Protein AF-A0A0F8Z908-F1 (afdb_monomer)

Foldseek 3Di:
DDDDDDPPPDPDDPPDPPPVLLVVLLLCVLVVDDLVVSCVVSVHDSVVSVVSCVVCVVSSVVSNVVVVVVVCLVVVVDLVSLLVVLVVQLVVLVVVCVVQDPPDPPCVVSVVSNVVSVVVNVVSDAQPDPDLVDDPPPPDDLVVSLVSQLVSLVVCVVVVNDDPVRSVVSNVVSVVSVVVVVVVVVVVVVVVVVVVVVVD

InterPro domains:
  IPR009057 Homedomain-like superfamily [SSF46689] (12-58)

Secondary structure (DSSP, 8-state):
-----STTS--------HHHHHHHHHHHHHTT--HHHHHHHHT--HHHHHHHHHHTHHHHHHHHHHHHHHHHHHTT-SHHHHHHHHHHHHHHHHHHHHHH-TTSS-HHHHHHHHHHHHHHHHHT--------SS---TTS-HHHHHHHHHHHHHHHHHTTSS-HHHHHHHHHHHHHHHHHHHHHHHHHHHHHHHHHHHT-

Mean predicted aligned error: 15.14 Å

Sequence (200 aa):
KISGSRNQVRRINSKMRPIEDKLKYVQLRAEGKSYRAIAKEIGIHKDTCTRWEAELKEQIAEHKEAKLKELYDSYHMTREARITQLGETVKTIDTAIDTIGLSEANPEKLLDLKLKYSAALKDEYLPVNTAPSAFIATNGDYMQNVLVALNDLLLRVREGEVTTEQATKESAIITNLLKAIEVKDIKHKLETIETALEGR

Solvent-accessible surface area (backbone atoms only — not comparable to full-atom values): 11726 Å² total; per-residue (Å²): 135,88,82,82,91,74,94,80,80,82,86,74,85,77,76,80,50,76,63,66,54,47,55,52,48,36,54,44,47,41,72,66,56,51,60,71,58,47,22,68,72,74,65,50,57,63,68,55,46,58,52,46,52,69,74,42,42,64,60,26,49,51,51,34,50,52,53,50,50,52,51,32,52,76,66,38,67,40,70,68,45,38,47,52,54,33,50,53,50,39,53,51,45,50,54,49,47,70,71,63,36,82,85,48,93,71,42,64,62,55,52,51,50,40,52,52,40,49,49,56,42,56,69,69,63,66,66,78,74,72,65,73,92,61,85,73,57,94,86,51,64,66,69,60,47,50,53,52,54,52,51,51,51,52,49,36,46,74,73,61,58,41,52,75,68,56,48,52,53,51,50,50,52,54,51,52,51,50,55,54,49,53,52,51,54,52,49,54,54,49,55,54,50,50,54,61,58,74,75,108

Organism: NCBI:txid412755

Radius of gyration: 32.08 Å; Cα contacts (8 Å, |Δi|>4): 98; chains: 1; bounding box: 64×99×82 Å

Structure (mmCIF, N/CA/C/O backbone):
data_AF-A0A0F8Z908-F1
#
_entry.id   AF-A0A0F8Z908-F1
#
loop_
_atom_site.group_PDB
_atom_site.id
_atom_site.type_symbol
_atom_site.label_atom_id
_atom_site.label_alt_id
_atom_site.label_comp_id
_atom_site.label_asym_id
_atom_site.label_entity_id
_atom_site.label_seq_id
_atom_site.pdbx_PDB_ins_code
_atom_site.Cartn_x
_atom_site.Cartn_y
_atom_site.Cartn_z
_atom_site.occupancy
_atom_site.B_iso_or_equiv
_atom_site.auth_seq_id
_atom_site.auth_comp_id
_atom_site.auth_asym_id
_atom_site.auth_atom_id
_atom_site.pdbx_PDB_model_num
ATOM 1 N N . LYS A 1 1 ? -3.811 54.879 -54.364 1.00 49.69 1 LYS A N 1
ATOM 2 C CA . LYS A 1 1 ? -4.027 55.139 -52.917 1.00 49.69 1 LYS A CA 1
ATOM 3 C C . LYS A 1 1 ? -4.686 53.904 -52.319 1.00 49.69 1 LYS A C 1
ATOM 5 O O . LYS A 1 1 ? -5.571 53.380 -52.977 1.00 49.69 1 LYS A O 1
ATOM 10 N N . ILE A 1 2 ? -4.284 53.523 -51.096 1.00 44.69 2 ILE A N 1
ATOM 11 C CA . ILE A 1 2 ? -4.697 52.323 -50.332 1.00 44.69 2 ILE A CA 1
ATOM 12 C C . ILE A 1 2 ? -3.955 51.077 -50.866 1.00 44.69 2 ILE A C 1
ATOM 14 O O . ILE A 1 2 ? -4.071 50.768 -52.037 1.00 44.69 2 ILE A O 1
ATOM 18 N N . SER A 1 3 ? -3.078 50.380 -50.143 1.00 37.78 3 SER A N 1
ATOM 19 C CA . SER A 1 3 ? -3.132 49.976 -48.739 1.00 37.78 3 SER A CA 1
ATOM 20 C C . SER A 1 3 ? -1.730 49.901 -48.110 1.00 37.78 3 SER A C 1
ATOM 22 O O . SER A 1 3 ? -0.995 48.930 -48.291 1.00 37.78 3 SER A O 1
ATOM 24 N N . GLY A 1 4 ? -1.375 50.909 -47.317 1.00 44.62 4 GLY A N 1
ATOM 25 C CA . GLY A 1 4 ? -0.498 50.686 -46.171 1.00 44.62 4 GLY A CA 1
ATOM 26 C C . GLY A 1 4 ? -1.305 50.023 -45.052 1.00 44.62 4 GLY A C 1
ATOM 27 O O . GLY A 1 4 ? -2.525 50.167 -45.007 1.00 44.62 4 GLY A O 1
ATOM 28 N N . SER A 1 5 ? -0.616 49.351 -44.132 1.00 48.59 5 SER A N 1
ATOM 29 C CA . SER A 1 5 ? -1.171 48.780 -42.895 1.00 48.59 5 SER A CA 1
ATOM 30 C C . SER A 1 5 ? -1.794 47.383 -43.013 1.00 48.59 5 SER A C 1
ATOM 32 O O . SER A 1 5 ? -3.010 47.205 -43.084 1.00 48.59 5 SER A O 1
ATOM 34 N N . ARG A 1 6 ? -0.931 46.360 -42.948 1.00 41.66 6 ARG A N 1
ATOM 35 C CA . ARG A 1 6 ? -1.291 45.100 -42.265 1.00 41.66 6 ARG A CA 1
ATOM 36 C C . ARG A 1 6 ? -0.112 44.240 -41.795 1.00 41.66 6 ARG A C 1
ATOM 38 O O . ARG A 1 6 ? -0.314 43.373 -40.957 1.00 41.66 6 ARG A O 1
ATOM 45 N N . ASN A 1 7 ? 1.122 44.533 -42.217 1.00 40.06 7 ASN A N 1
ATOM 46 C CA . ASN A 1 7 ? 2.311 43.757 -41.824 1.00 40.06 7 ASN A CA 1
ATOM 47 C C . ASN A 1 7 ? 3.044 44.244 -40.558 1.00 40.06 7 ASN A C 1
ATOM 49 O O . ASN A 1 7 ? 4.197 43.883 -40.345 1.00 40.06 7 ASN A O 1
ATOM 53 N N . GLN A 1 8 ? 2.396 45.034 -39.694 1.00 42.91 8 GLN A N 1
ATOM 54 C CA . GLN A 1 8 ? 2.998 45.501 -38.432 1.00 42.91 8 GLN A CA 1
ATOM 55 C C . GLN A 1 8 ? 2.320 44.991 -37.154 1.00 42.91 8 GLN A C 1
ATOM 57 O O . GLN A 1 8 ? 2.754 45.338 -36.061 1.00 42.91 8 GLN A O 1
ATOM 62 N N . VAL A 1 9 ? 1.321 44.109 -37.243 1.00 42.84 9 VAL A N 1
ATOM 63 C CA . VAL A 1 9 ? 0.640 43.582 -36.049 1.00 42.84 9 VAL A CA 1
ATOM 64 C C . VAL A 1 9 ? 0.766 42.065 -36.005 1.00 42.84 9 VAL A C 1
ATOM 66 O O . VAL A 1 9 ? -0.131 41.361 -36.454 1.00 42.84 9 VAL A O 1
ATOM 69 N N . ARG A 1 10 ? 1.920 41.585 -35.516 1.00 42.53 10 ARG A N 1
ATOM 70 C CA . ARG A 1 10 ? 2.143 40.289 -34.819 1.00 42.53 10 ARG A CA 1
ATOM 71 C C . ARG A 1 10 ? 3.645 40.043 -34.567 1.00 42.53 10 ARG A C 1
ATOM 73 O O . ARG A 1 10 ? 4.174 38.972 -34.828 1.00 42.53 10 ARG A O 1
ATOM 80 N N . ARG A 1 11 ? 4.356 41.032 -34.019 1.00 43.16 11 ARG A N 1
ATOM 81 C CA . ARG A 1 11 ? 5.572 40.780 -33.220 1.00 43.16 11 ARG A CA 1
ATOM 82 C C . ARG A 1 11 ? 5.195 40.974 -31.758 1.00 43.16 11 ARG A C 1
ATOM 84 O O . ARG A 1 11 ? 5.524 41.988 -31.161 1.00 43.16 11 ARG A O 1
ATOM 91 N N . ILE A 1 12 ? 4.442 40.025 -31.208 1.00 43.97 12 ILE A N 1
ATOM 92 C CA . ILE A 1 12 ? 4.275 39.920 -29.758 1.00 43.97 12 ILE A CA 1
ATOM 93 C C . ILE A 1 12 ? 5.237 38.823 -29.311 1.00 43.97 12 ILE A C 1
ATOM 95 O O . ILE A 1 12 ? 5.055 37.660 -29.653 1.00 43.97 12 ILE A O 1
ATOM 99 N N . ASN A 1 13 ? 6.312 39.263 -28.658 1.00 50.19 13 ASN A N 1
ATOM 100 C CA . ASN A 1 13 ? 7.242 38.521 -27.807 1.00 50.19 13 ASN A CA 1
ATOM 101 C C . ASN A 1 13 ? 7.027 36.997 -27.703 1.00 50.19 13 ASN A C 1
ATOM 103 O O . ASN A 1 13 ? 6.216 36.538 -26.908 1.00 50.19 13 ASN A O 1
ATOM 107 N N . SER A 1 14 ? 7.864 36.219 -28.391 1.00 52.09 14 SER A N 1
ATOM 108 C CA . SER A 1 14 ? 8.245 34.875 -27.939 1.00 52.09 14 SER A CA 1
ATOM 109 C C . SER A 1 14 ? 9.745 34.904 -27.657 1.00 52.09 14 SER A C 1
ATOM 111 O O . SER A 1 14 ? 10.573 34.473 -28.456 1.00 52.09 14 SER A O 1
ATOM 113 N N . LYS A 1 15 ? 10.125 35.549 -26.551 1.00 59.72 15 LYS A N 1
ATOM 114 C CA . LYS A 1 15 ? 11.466 35.372 -25.999 1.00 59.72 15 LYS A CA 1
ATOM 115 C C . LYS A 1 15 ? 11.348 34.187 -25.051 1.00 59.72 15 LYS A C 1
ATOM 117 O O . LYS A 1 15 ? 10.878 34.352 -23.931 1.00 59.72 15 LYS A O 1
ATOM 122 N N . MET A 1 16 ? 11.677 33.000 -25.558 1.00 65.38 16 MET A N 1
ATOM 123 C CA . MET A 1 16 ? 11.746 31.767 -24.772 1.00 65.38 16 MET A CA 1
ATOM 124 C C . MET A 1 16 ? 12.525 32.035 -23.480 1.00 65.38 16 MET A C 1
ATOM 126 O O . MET A 1 16 ? 13.618 32.606 -23.533 1.00 65.38 16 MET A O 1
ATOM 130 N N . ARG A 1 17 ? 11.954 31.646 -22.339 1.00 81.81 17 ARG A N 1
ATOM 131 C CA . ARG A 1 17 ? 12.585 31.673 -21.015 1.00 81.81 17 ARG A CA 1
ATOM 132 C C . ARG A 1 17 ? 13.007 30.240 -20.714 1.00 81.81 17 ARG A C 1
ATOM 134 O O . ARG A 1 17 ? 12.199 29.467 -20.205 1.00 81.81 17 ARG A O 1
ATOM 141 N N . PRO A 1 18 ? 14.243 29.838 -21.066 1.00 80.19 18 PRO A N 1
ATOM 142 C CA . PRO A 1 18 ? 14.558 28.426 -21.256 1.00 80.19 18 PRO A CA 1
ATOM 143 C C . PRO A 1 18 ? 14.356 27.555 -20.016 1.00 80.19 18 PRO A C 1
ATOM 145 O O . PRO A 1 18 ? 14.079 26.375 -20.169 1.00 80.19 18 PRO A O 1
ATOM 148 N N . ILE A 1 19 ? 14.486 28.116 -18.813 1.00 87.62 19 ILE A N 1
ATOM 149 C CA . ILE A 1 19 ? 14.309 27.385 -17.553 1.00 87.62 19 ILE A CA 1
ATOM 150 C C . ILE A 1 19 ? 12.818 27.253 -17.211 1.00 87.62 19 ILE A C 1
ATOM 152 O O . ILE A 1 19 ? 12.316 26.141 -17.086 1.00 87.62 19 ILE A O 1
ATOM 156 N N . GLU A 1 20 ? 12.093 28.371 -17.124 1.00 91.38 20 GLU A N 1
ATOM 157 C CA . GLU A 1 20 ? 10.660 28.388 -16.788 1.00 91.38 20 GLU A CA 1
ATOM 158 C C . GLU A 1 20 ? 9.818 27.596 -17.797 1.00 91.38 20 GLU A C 1
ATOM 160 O O . GLU A 1 20 ? 8.931 26.834 -17.415 1.00 91.38 20 GLU A O 1
ATOM 165 N N . ASP A 1 21 ? 10.125 27.728 -19.088 1.00 94.25 21 ASP A N 1
ATOM 166 C CA . ASP A 1 21 ? 9.392 27.040 -20.148 1.00 94.25 21 ASP A CA 1
ATOM 167 C C . ASP A 1 21 ? 9.654 25.524 -20.124 1.00 94.25 21 ASP A C 1
ATOM 169 O O . ASP A 1 21 ? 8.748 24.744 -20.415 1.00 94.25 21 ASP A O 1
ATOM 173 N N . LYS A 1 22 ? 10.859 25.086 -19.727 1.00 94.69 22 LYS A N 1
ATOM 174 C CA . LYS A 1 22 ? 11.171 23.661 -19.526 1.00 94.69 22 LYS A CA 1
ATOM 175 C C . LYS A 1 22 ? 10.473 23.093 -18.293 1.00 94.69 22 LYS A C 1
AT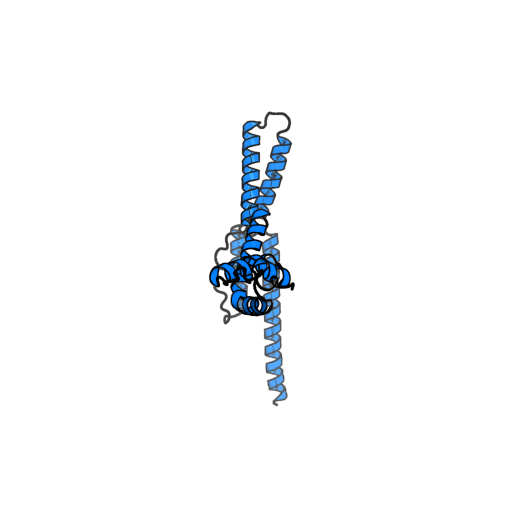OM 177 O O . LYS A 1 22 ? 9.887 22.021 -18.395 1.00 94.69 22 LYS A O 1
ATOM 182 N N . LEU A 1 23 ? 10.456 23.818 -17.171 1.00 94.25 23 LEU A N 1
ATOM 183 C CA . LEU A 1 23 ? 9.701 23.412 -15.976 1.00 94.25 23 LEU A CA 1
ATOM 184 C C . LEU A 1 23 ? 8.211 23.251 -16.301 1.00 94.25 23 LEU A C 1
ATOM 186 O O . LEU A 1 23 ? 7.601 22.224 -15.999 1.00 94.25 23 LEU A O 1
ATOM 190 N N . LYS A 1 24 ? 7.639 24.227 -17.014 1.00 95.19 24 LYS A N 1
ATOM 191 C CA . LYS A 1 24 ? 6.248 24.164 -17.465 1.00 95.19 24 LYS A CA 1
ATOM 192 C C . LYS A 1 24 ? 6.014 23.019 -18.456 1.00 95.19 24 LYS A C 1
ATOM 194 O O . LYS A 1 24 ? 4.981 22.357 -18.392 1.00 95.19 24 LYS A O 1
ATOM 199 N N . TYR A 1 25 ? 6.963 22.744 -19.354 1.00 96.50 25 TYR A N 1
ATOM 200 C CA . TYR A 1 25 ? 6.894 21.592 -20.257 1.00 96.50 25 TYR A CA 1
ATOM 201 C C . TYR A 1 25 ? 6.820 20.269 -19.487 1.00 96.50 25 TYR A C 1
ATOM 203 O O . TYR A 1 25 ? 5.942 19.453 -19.773 1.00 96.50 25 TYR A O 1
ATOM 211 N N . VAL A 1 26 ? 7.695 20.079 -18.492 1.00 96.19 26 VAL A N 1
ATOM 212 C CA . VAL A 1 26 ? 7.730 18.879 -17.643 1.00 96.19 26 VAL A CA 1
ATOM 213 C C . VAL A 1 26 ? 6.392 18.674 -16.935 1.00 96.19 26 VAL A C 1
ATOM 215 O O . VAL A 1 26 ? 5.808 17.596 -17.054 1.00 96.19 26 VAL A O 1
ATOM 218 N N . GLN A 1 27 ? 5.853 19.720 -16.300 1.00 95.06 27 GLN A N 1
ATOM 219 C CA . GLN A 1 27 ? 4.547 19.677 -15.635 1.00 95.06 27 GLN A CA 1
ATOM 220 C C . GLN A 1 27 ? 3.429 19.229 -16.592 1.00 95.06 27 GLN A C 1
ATOM 222 O O . GLN A 1 27 ? 2.720 18.256 -16.332 1.00 95.06 27 GLN A O 1
ATOM 227 N N . LEU A 1 28 ? 3.296 19.891 -17.746 1.00 95.81 28 LEU A N 1
ATOM 228 C CA . LEU A 1 28 ? 2.225 19.604 -18.706 1.00 95.81 28 LEU A CA 1
ATOM 229 C C . LEU A 1 28 ? 2.362 18.210 -19.344 1.00 95.81 28 LEU A C 1
ATOM 231 O O . LEU A 1 28 ? 1.362 17.573 -19.688 1.00 95.81 28 LEU A O 1
ATOM 235 N N . ARG A 1 29 ? 3.592 17.711 -19.514 1.00 95.88 29 ARG A N 1
ATOM 236 C CA . ARG A 1 29 ? 3.847 16.339 -19.977 1.00 95.88 29 ARG A CA 1
ATOM 237 C C . ARG A 1 29 ? 3.539 15.297 -18.914 1.00 95.88 29 ARG A C 1
ATOM 239 O O . ARG A 1 29 ? 3.005 14.241 -19.266 1.00 95.88 29 ARG A O 1
ATOM 246 N N . ALA A 1 30 ? 3.832 15.580 -17.647 1.00 92.88 30 ALA A N 1
ATOM 247 C CA . ALA A 1 30 ? 3.448 14.722 -16.532 1.00 92.88 30 ALA A CA 1
ATOM 248 C C . ALA A 1 30 ? 1.919 14.615 -16.395 1.00 92.88 30 ALA A C 1
ATOM 250 O O . ALA A 1 30 ? 1.396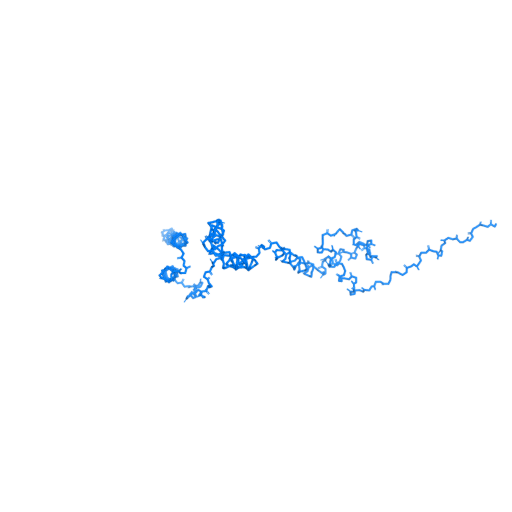 13.544 -16.106 1.00 92.88 30 ALA A O 1
ATOM 251 N N . GLU A 1 31 ? 1.185 15.678 -16.735 1.00 90.81 31 GLU A N 1
ATOM 252 C CA . GLU A 1 31 ? -0.281 15.682 -16.853 1.00 90.81 31 GLU A CA 1
ATOM 253 C C . GLU A 1 31 ? -0.825 14.941 -18.089 1.00 90.81 31 GLU A C 1
ATOM 255 O O . GLU A 1 31 ? -2.037 14.802 -18.238 1.00 90.81 31 GLU A O 1
ATOM 260 N N . GLY A 1 32 ? 0.039 14.468 -18.992 1.00 92.75 32 GLY A N 1
ATOM 261 C CA . GLY A 1 32 ? -0.370 13.726 -20.185 1.00 92.75 32 GLY A CA 1
ATOM 262 C C . GLY A 1 32 ? -0.789 14.598 -21.374 1.00 92.75 32 GLY A C 1
ATOM 263 O O . GLY A 1 32 ? -1.278 14.063 -22.371 1.00 92.75 32 GLY A O 1
ATOM 264 N N . LYS A 1 33 ? -0.569 15.922 -21.339 1.00 95.88 33 LYS A N 1
ATOM 265 C CA . LYS A 1 33 ? -0.914 16.792 -22.475 1.00 95.88 33 LYS A CA 1
ATOM 266 C C . LYS A 1 33 ? -0.075 16.458 -23.716 1.00 95.88 33 LYS A C 1
ATOM 268 O O . LYS A 1 33 ? 1.101 16.094 -23.629 1.00 95.88 33 LYS A O 1
ATOM 273 N N . SER A 1 34 ? -0.688 16.611 -24.892 1.00 96.06 34 SER A N 1
ATOM 274 C CA . SER A 1 34 ? -0.038 16.372 -26.188 1.00 96.06 34 SER A CA 1
ATOM 275 C C . SER A 1 34 ? 0.921 17.503 -26.573 1.00 96.06 34 SER A C 1
ATOM 277 O O . SER A 1 34 ? 0.725 18.655 -26.184 1.00 96.06 34 SER A O 1
ATOM 279 N N . TYR A 1 35 ? 1.905 17.215 -27.436 1.00 95.50 35 TYR A N 1
ATOM 280 C CA . TYR A 1 35 ? 2.839 18.236 -27.943 1.00 95.50 35 TYR A CA 1
ATOM 281 C C . TYR A 1 35 ? 2.127 19.424 -28.586 1.00 95.50 35 TYR A C 1
ATOM 283 O O . TYR A 1 35 ? 2.565 20.555 -28.434 1.00 95.50 35 TYR A O 1
ATOM 291 N N . ARG A 1 36 ? 1.002 19.192 -29.277 1.00 94.81 36 ARG A N 1
ATOM 292 C CA . ARG A 1 36 ? 0.217 20.271 -29.891 1.00 94.81 36 ARG A CA 1
ATOM 293 C C . ARG A 1 36 ? -0.364 21.216 -28.838 1.00 94.81 36 ARG A C 1
ATOM 295 O O . ARG A 1 36 ? -0.346 22.427 -29.044 1.00 94.81 36 ARG A O 1
ATOM 302 N N . ALA A 1 37 ? -0.892 20.673 -27.741 1.00 95.81 37 ALA A N 1
ATOM 303 C CA . ALA A 1 37 ? -1.440 21.479 -26.655 1.00 95.81 37 ALA A CA 1
ATOM 304 C C . ALA A 1 37 ? -0.334 22.287 -25.962 1.00 95.81 37 ALA A C 1
ATOM 306 O O . ALA A 1 37 ? -0.480 23.490 -25.771 1.00 95.81 37 ALA A O 1
ATOM 307 N N . ILE A 1 38 ? 0.801 21.643 -25.685 1.00 95.25 38 ILE A N 1
ATOM 308 C CA . ILE A 1 38 ? 1.932 22.255 -24.982 1.00 95.25 38 ILE A CA 1
ATOM 309 C C . ILE A 1 38 ? 2.614 23.331 -25.833 1.00 95.25 38 ILE A C 1
ATOM 311 O O . ILE A 1 38 ? 2.862 24.430 -25.348 1.00 95.25 38 ILE A O 1
ATOM 315 N N . ALA A 1 39 ? 2.844 23.058 -27.120 1.00 94.38 39 ALA A N 1
ATOM 316 C CA . ALA A 1 39 ? 3.405 24.019 -28.068 1.00 94.38 39 ALA A CA 1
ATOM 317 C C . ALA A 1 39 ? 2.577 25.311 -28.129 1.00 94.38 39 ALA A C 1
ATOM 319 O O . ALA A 1 39 ? 3.131 26.410 -28.104 1.00 94.38 39 ALA A O 1
ATOM 320 N N . LYS A 1 40 ? 1.242 25.180 -28.140 1.00 94.06 40 LYS A N 1
ATOM 321 C CA . LYS A 1 40 ? 0.318 26.320 -28.101 1.00 94.06 40 LYS A CA 1
ATOM 322 C C . LYS A 1 40 ? 0.365 27.060 -26.760 1.00 94.06 40 LYS A C 1
ATOM 324 O O . LYS A 1 40 ? 0.258 28.280 -26.754 1.00 94.06 40 LYS A O 1
ATOM 329 N N . GLU A 1 41 ? 0.485 26.335 -25.649 1.00 93.31 41 GLU A N 1
ATOM 330 C CA . GLU A 1 41 ? 0.434 26.903 -24.297 1.00 93.31 41 GLU A CA 1
ATOM 331 C C . GLU A 1 41 ? 1.725 27.635 -23.896 1.00 93.31 41 GLU A C 1
ATOM 333 O O . GLU A 1 41 ? 1.662 28.686 -23.261 1.00 93.31 41 GLU A O 1
ATOM 338 N N . ILE A 1 42 ? 2.888 27.099 -24.270 1.00 93.25 42 ILE A N 1
ATOM 339 C CA . ILE A 1 42 ? 4.204 27.685 -23.966 1.00 93.25 42 ILE A CA 1
ATOM 340 C C . ILE A 1 42 ? 4.640 28.665 -25.073 1.00 93.25 42 ILE A C 1
ATOM 342 O O . ILE A 1 42 ? 5.415 29.581 -24.827 1.00 93.25 42 ILE A O 1
ATOM 346 N N . GLY A 1 43 ? 4.116 28.518 -26.295 1.00 91.88 43 GLY A N 1
ATOM 347 C CA . GLY A 1 43 ? 4.510 29.346 -27.440 1.00 91.88 43 GLY A CA 1
ATOM 348 C C . GLY A 1 43 ? 5.809 28.878 -28.107 1.00 91.88 43 GLY A C 1
ATOM 349 O O . GLY A 1 43 ? 6.599 29.704 -28.568 1.00 91.88 43 GLY A O 1
ATOM 350 N N . ILE A 1 44 ? 6.025 27.558 -28.156 1.00 90.69 44 ILE A N 1
ATOM 351 C CA . ILE A 1 44 ? 7.202 26.897 -28.746 1.00 90.69 44 ILE A CA 1
ATOM 352 C C . ILE A 1 44 ? 6.825 26.062 -29.973 1.00 90.69 44 ILE A C 1
ATOM 354 O O . ILE A 1 44 ? 5.672 25.675 -30.154 1.00 90.69 44 ILE A O 1
ATOM 358 N N . HIS A 1 45 ? 7.809 25.747 -30.818 1.00 91.25 45 HIS A N 1
ATOM 359 C CA . HIS A 1 45 ? 7.598 24.870 -31.970 1.00 91.25 45 HIS A CA 1
ATOM 360 C C . HIS A 1 45 ? 7.478 23.395 -31.552 1.00 91.25 45 HIS A C 1
ATOM 362 O O . HIS A 1 45 ? 8.015 22.972 -30.525 1.00 91.25 45 HIS A O 1
ATOM 368 N N . LYS A 1 46 ? 6.810 22.578 -32.377 1.00 89.50 46 LYS A N 1
ATOM 369 C CA . LYS A 1 46 ? 6.656 21.133 -32.121 1.00 89.50 46 LYS A CA 1
ATOM 370 C C . LYS A 1 46 ? 8.007 20.403 -32.069 1.00 89.50 46 LYS A C 1
ATOM 372 O O . LYS A 1 46 ? 8.173 19.475 -31.279 1.00 89.50 46 LYS A O 1
ATOM 377 N N . ASP A 1 47 ? 8.983 20.852 -32.852 1.00 90.00 47 ASP A N 1
ATOM 378 C CA . ASP A 1 47 ? 10.334 20.273 -32.866 1.00 90.00 47 ASP A CA 1
ATOM 379 C C . ASP A 1 47 ? 11.048 20.497 -31.526 1.00 90.00 47 ASP A C 1
ATOM 381 O O . ASP A 1 47 ? 11.733 19.605 -31.025 1.00 90.00 47 ASP A O 1
ATOM 385 N N . THR A 1 48 ? 10.791 21.640 -30.875 1.00 92.38 48 THR A N 1
ATOM 386 C CA . THR A 1 48 ? 11.267 21.919 -29.514 1.00 92.38 48 THR A CA 1
ATOM 387 C C . THR A 1 48 ? 10.695 20.923 -28.508 1.00 92.38 48 THR A C 1
ATOM 389 O O . THR A 1 48 ? 11.448 20.437 -27.671 1.00 92.38 48 THR A O 1
ATOM 392 N N . CYS A 1 49 ? 9.409 20.561 -28.619 1.00 92.94 49 CYS A N 1
ATOM 393 C CA . CYS A 1 49 ? 8.796 19.540 -27.757 1.00 92.94 49 CYS A CA 1
ATOM 394 C C . CYS A 1 49 ? 9.474 18.177 -27.938 1.00 92.94 49 CYS A C 1
ATOM 396 O O . CYS A 1 49 ? 9.783 17.510 -26.963 1.00 92.94 49 CYS A O 1
ATOM 398 N N . THR A 1 50 ? 9.764 17.785 -29.182 1.00 94.00 50 THR A N 1
ATOM 399 C CA . THR A 1 50 ? 10.419 16.496 -29.471 1.00 94.00 50 THR A CA 1
ATOM 400 C C . THR A 1 50 ? 11.816 16.432 -28.850 1.00 94.00 50 THR A C 1
ATOM 402 O O . THR A 1 50 ? 12.163 15.446 -28.203 1.00 94.00 50 THR A O 1
ATOM 405 N N . ARG A 1 51 ? 12.602 17.509 -28.981 1.00 94.88 51 ARG A N 1
ATOM 406 C CA . ARG A 1 51 ? 13.920 17.613 -28.341 1.00 94.88 51 ARG A CA 1
ATOM 407 C C . ARG A 1 51 ? 13.817 17.589 -26.813 1.00 94.88 51 ARG A C 1
ATOM 409 O O . ARG A 1 51 ? 14.588 16.887 -26.170 1.00 94.88 51 ARG A O 1
ATOM 416 N N . TRP A 1 52 ? 12.878 18.340 -26.239 1.00 96.31 52 TRP A N 1
ATOM 417 C CA . TRP A 1 52 ? 12.683 18.397 -24.789 1.00 96.31 52 TRP A CA 1
ATOM 418 C C . TRP A 1 52 ? 12.133 17.106 -24.197 1.00 96.31 52 TRP A C 1
ATOM 420 O O . TRP A 1 52 ? 12.471 16.796 -23.064 1.00 96.31 52 TRP A O 1
ATOM 430 N N . GLU A 1 53 ? 11.349 16.322 -24.937 1.00 95.62 53 GLU A N 1
ATOM 431 C CA . GLU A 1 53 ? 10.936 14.995 -24.474 1.00 95.62 53 GLU A CA 1
ATOM 432 C C . GLU A 1 53 ? 12.147 14.081 -24.266 1.00 95.62 53 GLU A C 1
ATOM 434 O O . GLU A 1 53 ? 12.211 13.373 -23.267 1.00 95.62 53 GLU A O 1
ATOM 439 N N . ALA A 1 54 ? 13.110 14.107 -25.193 1.00 94.62 54 ALA A N 1
ATOM 440 C CA . ALA A 1 54 ? 14.336 13.329 -25.063 1.00 94.62 54 ALA A CA 1
ATOM 441 C C . ALA A 1 54 ? 15.229 13.866 -23.934 1.00 94.62 54 ALA A C 1
ATOM 443 O O . ALA A 1 54 ? 15.739 13.088 -23.135 1.00 94.62 54 ALA A O 1
ATOM 444 N N . GLU A 1 55 ? 15.387 15.190 -23.853 1.00 95.81 55 GLU A N 1
ATOM 445 C CA . GLU A 1 55 ? 16.248 15.856 -22.869 1.00 95.81 55 GLU A CA 1
ATOM 446 C C . GLU A 1 55 ? 15.722 15.740 -21.427 1.00 95.81 55 GLU A C 1
ATOM 448 O O . GLU A 1 55 ? 16.496 15.531 -20.502 1.00 95.81 55 GLU A O 1
ATOM 453 N N . LEU A 1 56 ? 14.409 15.879 -21.224 1.00 96.31 56 LEU A N 1
ATOM 454 C CA . LEU A 1 56 ? 13.777 15.991 -19.902 1.00 96.31 56 LEU A CA 1
ATOM 455 C C . LEU A 1 56 ? 13.045 14.708 -19.495 1.00 96.31 56 LEU A C 1
ATOM 457 O O . LEU A 1 56 ? 12.192 14.732 -18.609 1.00 96.31 56 LEU A O 1
ATOM 461 N N . LYS A 1 57 ? 13.354 13.586 -20.153 1.00 94.06 57 LYS A N 1
ATOM 462 C CA . LYS A 1 57 ? 12.670 12.300 -19.967 1.00 94.06 57 LYS A CA 1
ATOM 463 C C . LYS A 1 57 ? 12.618 11.870 -18.500 1.00 94.06 57 LYS A C 1
ATOM 465 O O . LYS A 1 57 ? 11.558 11.459 -18.035 1.00 94.06 57 LYS A O 1
ATOM 470 N N . GLU A 1 58 ? 13.741 11.974 -17.793 1.00 93.12 58 GLU A N 1
ATOM 471 C CA . GLU A 1 58 ? 13.852 11.593 -16.379 1.00 93.12 58 GLU A CA 1
ATOM 472 C C . GLU A 1 58 ? 13.004 12.500 -15.487 1.00 93.12 58 GLU A C 1
ATOM 474 O O . GLU A 1 58 ? 12.183 12.000 -14.731 1.00 93.12 58 GLU A O 1
ATOM 479 N N . GLN A 1 59 ? 13.086 13.822 -15.666 1.00 94.94 59 GLN A N 1
ATOM 480 C CA . GLN A 1 59 ? 12.274 14.784 -14.908 1.00 94.94 59 GLN A CA 1
ATOM 481 C C . GLN A 1 59 ? 10.771 14.575 -15.147 1.00 94.94 59 GLN A C 1
ATOM 483 O O . GLN A 1 59 ? 9.968 14.640 -14.223 1.00 94.94 59 GLN A O 1
ATOM 488 N N . ILE A 1 60 ? 10.360 14.278 -16.386 1.00 94.06 60 ILE A N 1
ATOM 489 C CA . ILE A 1 60 ? 8.962 13.945 -16.701 1.00 94.06 60 ILE A CA 1
ATOM 490 C C . ILE A 1 60 ? 8.535 12.657 -15.989 1.00 94.06 60 ILE A C 1
ATOM 492 O O . ILE A 1 60 ? 7.393 12.573 -15.538 1.00 94.06 60 ILE A O 1
ATOM 496 N N . ALA A 1 61 ? 9.408 11.650 -15.916 1.00 86.38 61 ALA A N 1
ATOM 497 C CA . ALA A 1 61 ? 9.123 10.405 -15.212 1.00 86.38 61 ALA A CA 1
ATOM 498 C C . ALA A 1 61 ? 9.005 10.631 -13.698 1.00 86.38 61 ALA A C 1
ATOM 500 O O . ALA A 1 61 ? 8.001 10.230 -13.118 1.00 86.38 61 ALA A O 1
ATOM 501 N N . GLU A 1 62 ? 9.949 11.356 -13.098 1.00 89.75 62 GLU A N 1
ATOM 502 C CA . GLU A 1 62 ? 9.950 11.714 -11.677 1.00 89.75 62 GLU A CA 1
ATOM 503 C C . GLU A 1 62 ? 8.691 12.506 -11.294 1.00 89.75 62 GLU A C 1
ATOM 505 O O . GLU A 1 62 ? 7.992 12.154 -10.348 1.00 89.75 62 GLU A O 1
ATOM 510 N N . HIS A 1 63 ? 8.309 13.517 -12.082 1.00 91.94 63 HIS A N 1
ATOM 511 C CA . HIS A 1 63 ? 7.073 14.267 -11.839 1.00 91.94 63 HIS A CA 1
ATOM 512 C C . HIS A 1 63 ? 5.806 13.409 -11.984 1.00 91.94 63 HIS A C 1
ATOM 514 O O . HIS A 1 63 ? 4.832 13.625 -11.258 1.00 91.94 63 HIS A O 1
ATOM 520 N N . LYS A 1 64 ? 5.781 12.443 -12.914 1.00 85.38 64 LYS A N 1
ATOM 521 C CA . LYS A 1 64 ? 4.662 11.491 -13.032 1.00 85.38 64 LYS A CA 1
ATOM 522 C C . LYS A 1 64 ? 4.580 10.579 -11.819 1.00 85.38 64 LYS A C 1
ATOM 524 O O . LYS A 1 64 ? 3.480 10.345 -11.331 1.00 85.38 64 LYS A O 1
ATOM 529 N N . GLU A 1 65 ? 5.718 10.078 -11.354 1.00 78.81 65 GLU A N 1
ATOM 530 C CA . GLU A 1 65 ? 5.806 9.237 -10.166 1.00 78.81 65 GLU A CA 1
ATOM 531 C C . GLU A 1 65 ? 5.362 10.002 -8.919 1.00 78.81 65 GLU A C 1
ATOM 533 O O . GLU A 1 65 ? 4.496 9.522 -8.196 1.00 78.81 65 GLU A O 1
ATOM 538 N N . ALA A 1 66 ? 5.855 11.227 -8.723 1.00 85.00 66 ALA A N 1
ATOM 539 C CA . ALA A 1 66 ? 5.456 12.085 -7.613 1.00 85.00 66 ALA A CA 1
ATOM 540 C C . ALA A 1 66 ? 3.941 12.343 -7.606 1.00 85.00 66 ALA A C 1
ATOM 542 O O . ALA A 1 66 ? 3.288 12.165 -6.580 1.00 85.00 66 ALA A O 1
ATOM 543 N N . LYS A 1 67 ? 3.358 12.681 -8.764 1.00 86.06 67 LYS A N 1
ATOM 544 C CA . LYS A 1 67 ? 1.908 12.883 -8.899 1.00 86.06 67 LYS A CA 1
ATOM 545 C C . LYS A 1 67 ? 1.113 11.604 -8.633 1.00 86.06 67 LYS A C 1
ATOM 547 O O . LYS A 1 67 ? 0.036 11.652 -8.047 1.00 86.06 67 LYS A O 1
ATOM 552 N N . LEU A 1 68 ? 1.612 10.460 -9.095 1.00 79.50 68 LEU A N 1
ATOM 553 C CA . LEU A 1 68 ? 0.973 9.170 -8.853 1.00 79.50 68 LEU A CA 1
ATOM 554 C C . LEU A 1 68 ? 1.038 8.789 -7.371 1.00 79.50 68 LEU A C 1
ATOM 556 O O . LEU A 1 68 ? 0.052 8.297 -6.834 1.00 79.50 68 LEU A O 1
ATOM 560 N N . LYS A 1 69 ? 2.165 9.060 -6.710 1.00 76.62 69 LYS A N 1
ATOM 561 C CA . LYS A 1 69 ? 2.334 8.865 -5.271 1.00 76.62 69 LYS A CA 1
ATOM 562 C C . LYS A 1 69 ? 1.362 9.736 -4.479 1.00 76.62 69 LYS A C 1
ATOM 564 O O . LYS A 1 69 ? 0.640 9.210 -3.646 1.00 76.62 69 LYS A O 1
ATOM 569 N N . GLU A 1 70 ? 1.266 11.022 -4.809 1.00 86.31 70 GLU A N 1
ATOM 570 C CA . GLU A 1 70 ? 0.293 11.937 -4.199 1.00 86.31 70 GLU A CA 1
ATOM 571 C C . GLU A 1 70 ? -1.148 11.438 -4.390 1.00 86.31 70 GLU A C 1
ATOM 573 O O . GLU A 1 70 ? -1.947 11.447 -3.455 1.00 86.31 70 GLU A O 1
ATOM 578 N N . LEU A 1 71 ? -1.475 10.931 -5.584 1.00 83.94 71 LEU A N 1
ATOM 579 C CA . LEU A 1 71 ? -2.776 10.327 -5.847 1.00 83.94 71 LEU A CA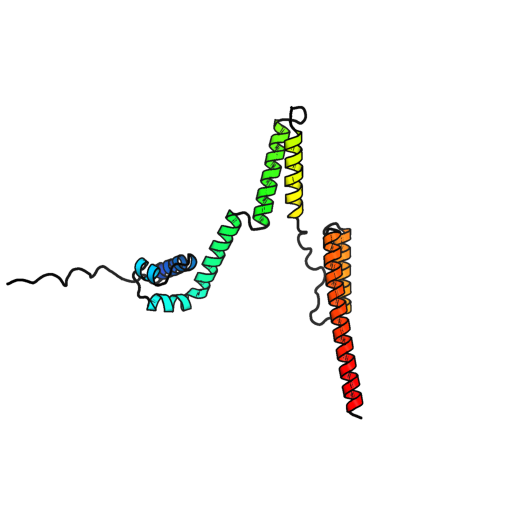 1
ATOM 580 C C . LEU A 1 71 ? -3.007 9.090 -4.967 1.00 83.94 71 LEU A C 1
ATOM 582 O O . LEU A 1 71 ? -4.062 8.975 -4.348 1.00 83.94 71 LEU A O 1
ATOM 586 N N . TYR A 1 72 ? -2.033 8.186 -4.877 1.00 76.81 72 TYR A N 1
ATOM 587 C CA . TYR A 1 72 ? -2.121 7.014 -4.008 1.00 76.81 72 TYR A CA 1
ATOM 588 C C . TYR A 1 72 ? -2.313 7.394 -2.545 1.00 76.81 72 TYR A C 1
ATOM 590 O O . TYR A 1 72 ? -3.166 6.802 -1.887 1.00 76.81 72 TYR A O 1
ATOM 598 N N . ASP A 1 73 ? -1.588 8.393 -2.053 1.00 76.00 73 ASP A N 1
ATOM 599 C CA . ASP A 1 73 ? -1.732 8.873 -0.683 1.00 76.00 73 ASP A CA 1
ATOM 600 C C . ASP A 1 73 ? -3.127 9.485 -0.463 1.00 76.00 73 ASP A C 1
ATOM 602 O O . ASP A 1 73 ? -3.794 9.148 0.514 1.00 76.00 73 ASP A O 1
ATOM 606 N N . SER A 1 74 ? -3.638 10.276 -1.417 1.00 85.56 74 SER A N 1
ATOM 607 C CA . SER A 1 74 ? -4.974 10.898 -1.331 1.00 85.56 74 SER A CA 1
ATOM 608 C C . SER A 1 74 ? -6.140 9.901 -1.295 1.00 85.56 74 SER A C 1
ATOM 610 O O . SER A 1 74 ? -7.196 10.205 -0.746 1.00 85.56 74 SER A O 1
ATOM 612 N N . TYR A 1 75 ? -5.953 8.709 -1.866 1.00 84.56 75 TYR A N 1
ATOM 613 C CA . TYR A 1 75 ? -6.951 7.636 -1.886 1.00 84.56 75 TYR A CA 1
ATOM 614 C C . TYR A 1 75 ? -6.622 6.500 -0.911 1.00 84.56 75 TYR A C 1
ATOM 616 O O . TYR A 1 75 ? -7.198 5.419 -1.020 1.00 84.56 75 TYR A O 1
ATOM 624 N N . HIS A 1 76 ? -5.690 6.719 0.022 1.00 83.19 76 HIS A N 1
ATOM 625 C CA . HIS A 1 76 ? -5.237 5.712 0.981 1.00 83.19 76 HIS A CA 1
ATOM 626 C C . HIS A 1 76 ? -4.848 4.377 0.315 1.00 83.19 76 HIS A C 1
ATOM 628 O O . HIS A 1 76 ? -5.161 3.291 0.791 1.00 83.19 76 HIS A O 1
ATOM 634 N N . MET A 1 77 ? -4.177 4.427 -0.836 1.00 77.38 77 MET A N 1
ATOM 635 C CA . MET A 1 77 ? -3.737 3.227 -1.554 1.00 77.38 77 MET A CA 1
ATOM 636 C C . MET A 1 77 ? -2.406 2.682 -1.025 1.00 77.38 77 MET A C 1
ATOM 638 O O . MET A 1 77 ? -2.083 1.512 -1.252 1.00 77.38 77 MET A O 1
ATOM 642 N N . THR A 1 78 ? -1.637 3.489 -0.292 1.00 80.50 78 THR A N 1
ATOM 643 C CA . THR A 1 78 ? -0.437 3.027 0.415 1.00 80.50 78 THR A CA 1
ATOM 644 C C . THR A 1 78 ? -0.820 2.354 1.734 1.00 80.50 78 THR A C 1
ATOM 646 O O . THR A 1 78 ? -1.818 2.702 2.364 1.00 80.50 78 THR A O 1
ATOM 649 N N . ARG A 1 79 ? -0.036 1.352 2.160 1.00 81.94 79 ARG A N 1
ATOM 650 C CA . ARG A 1 79 ? -0.278 0.641 3.430 1.00 81.94 79 ARG A CA 1
ATOM 651 C C . ARG A 1 79 ? -0.256 1.606 4.615 1.00 81.94 79 ARG A C 1
ATOM 653 O O . ARG A 1 79 ? -1.136 1.540 5.460 1.00 81.94 79 ARG A O 1
ATOM 660 N N . GLU A 1 80 ? 0.709 2.523 4.635 1.00 84.06 80 GLU A N 1
ATOM 661 C CA . GLU A 1 80 ? 0.805 3.581 5.645 1.00 84.06 80 GLU A CA 1
ATOM 662 C C . GLU A 1 80 ? -0.485 4.406 5.719 1.00 84.06 80 GLU A C 1
ATOM 664 O O . GLU A 1 80 ? -1.078 4.520 6.789 1.00 84.06 80 GLU A O 1
ATOM 669 N N . ALA A 1 81 ? -0.977 4.902 4.580 1.00 85.38 81 ALA A N 1
ATOM 670 C CA . ALA A 1 81 ? -2.196 5.699 4.549 1.00 85.38 81 ALA A CA 1
ATOM 671 C C . ALA A 1 81 ? -3.438 4.912 5.009 1.00 85.38 81 ALA A C 1
ATOM 673 O O . ALA A 1 81 ? -4.296 5.497 5.672 1.00 85.38 81 ALA A O 1
ATOM 674 N N . ARG A 1 82 ? -3.528 3.602 4.718 1.00 90.25 82 ARG A N 1
ATOM 675 C CA . ARG A 1 82 ? -4.603 2.734 5.243 1.00 90.25 82 ARG A CA 1
ATOM 676 C C . ARG A 1 82 ? -4.488 2.501 6.742 1.00 90.25 82 ARG A C 1
ATOM 678 O O . ARG A 1 82 ? -5.491 2.626 7.435 1.00 90.25 82 ARG A O 1
ATOM 685 N N . ILE A 1 83 ? -3.289 2.200 7.250 1.00 91.56 83 ILE A N 1
ATOM 686 C CA . ILE A 1 83 ? -3.038 2.013 8.688 1.00 91.56 83 ILE A CA 1
ATOM 687 C C . ILE A 1 83 ? -3.457 3.265 9.459 1.00 91.56 83 ILE A C 1
ATOM 689 O O . ILE A 1 83 ? -4.199 3.157 10.435 1.00 91.56 83 ILE A O 1
ATOM 693 N N . THR A 1 84 ? -3.037 4.446 8.998 1.00 91.88 84 THR A N 1
ATOM 694 C CA . THR A 1 84 ? -3.391 5.726 9.624 1.00 91.88 84 THR A CA 1
ATOM 695 C C . THR A 1 84 ? -4.904 5.934 9.636 1.00 91.88 84 THR A C 1
ATOM 697 O O . THR A 1 84 ? -5.482 6.152 10.699 1.00 91.88 84 THR A O 1
ATOM 700 N N . GLN A 1 85 ? -5.570 5.769 8.489 1.00 93.62 85 GLN A N 1
ATOM 701 C CA . GLN A 1 85 ? -7.020 5.948 8.378 1.00 93.62 85 GLN A CA 1
ATOM 702 C C . GLN A 1 85 ? -7.808 4.970 9.268 1.00 93.62 85 GLN A C 1
ATOM 704 O O . GLN A 1 85 ? -8.751 5.363 9.961 1.00 93.62 85 GLN A O 1
ATOM 709 N N . LEU A 1 86 ? -7.430 3.689 9.267 1.00 95.31 86 LEU A N 1
ATOM 710 C CA . LEU A 1 86 ? -8.065 2.662 10.092 1.00 95.31 86 LEU A CA 1
ATOM 711 C C . LEU A 1 86 ? -7.836 2.935 11.585 1.00 95.31 86 LEU A C 1
ATOM 713 O O . LEU A 1 86 ? -8.783 2.858 12.366 1.00 95.31 86 LEU A O 1
ATOM 717 N N . GLY A 1 87 ? -6.618 3.313 11.982 1.00 95.75 87 GLY A N 1
ATOM 718 C CA . GLY A 1 87 ? -6.282 3.662 13.364 1.00 95.75 87 GLY A CA 1
ATOM 719 C C . GLY A 1 87 ? -7.059 4.874 13.885 1.00 95.75 87 GLY A C 1
ATOM 720 O O . GLY A 1 87 ? -7.620 4.824 14.981 1.00 95.75 87 GLY A O 1
ATOM 721 N N . GLU A 1 88 ? -7.162 5.942 13.090 1.00 96.62 88 GLU A N 1
ATOM 722 C CA . GLU A 1 88 ? -7.978 7.122 13.417 1.00 96.62 88 GLU A CA 1
ATOM 723 C C . GLU A 1 88 ? -9.466 6.778 13.547 1.00 96.62 88 GLU A C 1
ATOM 725 O O . GLU A 1 88 ? -10.150 7.256 14.460 1.00 96.62 88 GLU A O 1
ATOM 730 N N . THR A 1 89 ? -9.963 5.902 12.673 1.00 96.31 89 THR A N 1
ATOM 731 C CA . THR A 1 89 ? -11.347 5.418 12.725 1.00 96.31 89 THR A CA 1
ATOM 732 C C . THR A 1 89 ? -11.605 4.629 14.008 1.00 96.31 89 THR A C 1
ATOM 734 O O . THR A 1 89 ? -12.578 4.909 14.708 1.00 96.31 89 THR A O 1
ATOM 737 N N . VAL A 1 90 ? -10.713 3.698 14.374 1.00 96.56 90 VAL A N 1
ATOM 738 C CA . VAL A 1 90 ? -10.811 2.934 15.632 1.00 96.56 90 VAL A CA 1
ATOM 739 C C . VAL A 1 90 ? -10.808 3.873 16.840 1.00 96.56 90 VAL A C 1
ATOM 741 O O . VAL A 1 90 ? -11.686 3.761 17.691 1.00 96.56 90 VAL A O 1
ATOM 744 N N . LYS A 1 91 ? -9.909 4.865 16.880 1.00 96.69 91 LYS A N 1
ATOM 745 C CA . LYS A 1 91 ? -9.848 5.856 17.969 1.00 96.69 91 LYS A CA 1
ATOM 746 C C . LYS A 1 91 ? -11.133 6.683 18.089 1.00 96.69 91 LYS A C 1
ATOM 748 O O . LYS A 1 91 ? -11.577 7.008 19.193 1.00 96.69 91 LYS A O 1
ATOM 753 N N . THR A 1 92 ? -11.742 7.028 16.958 1.00 96.19 92 THR A N 1
ATOM 754 C CA . THR A 1 92 ? -13.020 7.751 16.928 1.00 96.19 92 THR A CA 1
ATOM 755 C C . THR A 1 92 ? -14.152 6.884 17.483 1.00 96.19 92 THR A C 1
ATOM 757 O O . THR A 1 92 ? -14.961 7.368 18.274 1.00 96.19 92 THR A O 1
ATOM 760 N N . ILE A 1 93 ? -14.182 5.596 17.127 1.00 93.81 93 ILE A N 1
ATOM 761 C CA . ILE A 1 93 ? -15.146 4.631 17.670 1.00 93.81 93 ILE A CA 1
ATOM 762 C C . ILE A 1 93 ? -14.943 4.456 19.181 1.00 93.81 93 ILE A C 1
ATOM 764 O O . ILE A 1 93 ? -15.925 4.484 19.917 1.00 93.81 93 ILE A O 1
ATOM 768 N N . ASP A 1 94 ? -13.698 4.344 19.652 1.00 93.62 94 ASP A N 1
ATOM 769 C CA . ASP A 1 94 ? -13.382 4.263 21.085 1.00 93.62 94 ASP A CA 1
ATOM 770 C C . ASP A 1 94 ? -13.926 5.475 21.848 1.00 93.62 94 ASP A C 1
ATOM 772 O O . ASP A 1 94 ? -14.653 5.321 22.825 1.00 93.62 94 ASP A O 1
ATOM 776 N N . THR A 1 95 ? -13.686 6.680 21.327 1.00 94.75 95 THR A N 1
ATOM 777 C CA . THR A 1 95 ? -14.193 7.925 21.929 1.00 94.75 95 THR A CA 1
ATOM 778 C C . THR A 1 95 ? -15.727 7.945 21.991 1.00 94.75 95 THR A C 1
ATOM 780 O O . THR A 1 95 ? -16.314 8.393 22.979 1.00 94.75 95 THR A O 1
ATOM 783 N N . ALA A 1 96 ? -16.400 7.452 20.945 1.00 91.75 96 ALA A N 1
ATOM 784 C CA . ALA A 1 96 ? -17.858 7.364 20.910 1.00 91.75 96 ALA A CA 1
ATOM 785 C C . ALA A 1 96 ? -18.400 6.351 21.934 1.00 91.75 96 ALA A C 1
ATOM 787 O O . ALA A 1 96 ? -19.393 6.639 22.601 1.00 91.75 96 ALA A O 1
ATOM 788 N N . ILE A 1 97 ? -17.736 5.200 22.087 1.00 90.50 97 ILE A N 1
ATOM 789 C CA . ILE A 1 97 ? -18.073 4.187 23.097 1.00 90.50 97 ILE A CA 1
ATOM 790 C C . ILE A 1 97 ? -17.911 4.761 24.507 1.00 90.50 97 ILE A C 1
ATOM 792 O O . ILE A 1 97 ? -18.814 4.590 25.321 1.00 90.50 97 ILE A O 1
ATOM 796 N N . ASP A 1 98 ? -16.818 5.474 24.782 1.00 90.12 98 ASP A N 1
ATOM 797 C CA . ASP A 1 98 ? -16.563 6.080 26.095 1.00 90.12 98 ASP A CA 1
ATOM 798 C C . ASP A 1 9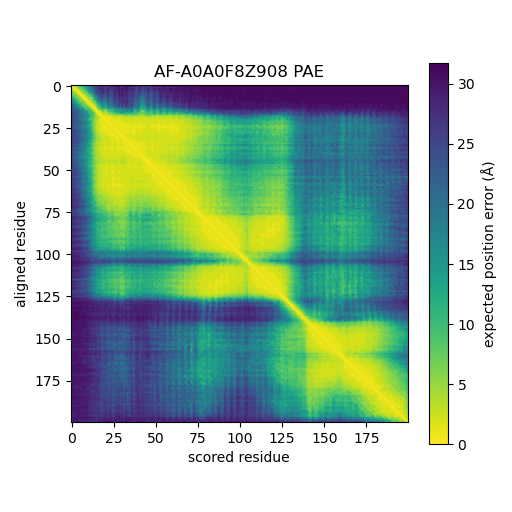8 ? -17.592 7.167 26.441 1.00 90.12 98 ASP A C 1
ATOM 800 O O . ASP A 1 98 ? -17.986 7.313 27.596 1.00 90.12 98 ASP A O 1
ATOM 804 N N . THR A 1 99 ? -18.053 7.916 25.433 1.00 89.69 99 THR A N 1
ATOM 805 C CA . THR A 1 99 ? -19.031 9.001 25.609 1.00 89.69 99 THR A CA 1
ATOM 806 C C . THR A 1 99 ? -20.445 8.475 25.838 1.00 89.69 99 THR A C 1
ATOM 808 O O . THR A 1 99 ? -21.162 8.989 26.692 1.00 89.69 99 THR A O 1
ATOM 811 N N . ILE A 1 100 ? -20.867 7.481 25.051 1.00 87.19 100 ILE A N 1
ATOM 812 C CA . ILE A 1 100 ? -22.213 6.901 25.145 1.00 87.19 100 ILE A CA 1
ATOM 813 C C . ILE A 1 100 ? -22.293 5.961 26.351 1.00 87.19 100 ILE A C 1
ATOM 815 O O . ILE A 1 100 ? -23.301 5.927 27.043 1.00 87.19 100 ILE A O 1
ATOM 819 N N . GLY A 1 101 ? -21.221 5.225 26.639 1.00 81.38 101 GLY A N 1
ATOM 820 C CA . GLY A 1 101 ? -21.210 4.190 27.661 1.00 81.38 101 GLY A CA 1
ATOM 821 C C . GLY A 1 101 ? -21.933 2.917 27.211 1.00 81.38 101 GLY A C 1
ATOM 822 O O . GLY A 1 101 ? -22.813 2.908 26.352 1.00 81.38 101 GLY A O 1
ATOM 823 N N . LEU A 1 102 ? -21.552 1.789 27.806 1.00 83.19 102 LEU A N 1
ATOM 824 C CA . LEU A 1 102 ? -22.086 0.473 27.429 1.00 83.19 102 LEU A CA 1
ATOM 825 C C . LEU A 1 102 ? -23.473 0.173 28.020 1.00 83.19 102 LEU A C 1
ATOM 827 O O . LEU A 1 102 ? -24.049 -0.867 27.717 1.00 83.19 102 LEU A O 1
ATOM 831 N N . SER A 1 103 ? -23.997 1.048 28.877 1.00 81.81 103 SER A N 1
ATOM 832 C CA . SER A 1 103 ? -25.314 0.908 29.509 1.00 81.81 103 SER A CA 1
ATOM 833 C C . SER A 1 103 ? -26.459 1.506 28.692 1.00 81.81 103 SER A C 1
ATOM 835 O O . SER A 1 103 ? -27.619 1.274 29.024 1.00 81.81 103 SER A O 1
ATOM 837 N N . GLU A 1 104 ? -26.152 2.296 27.664 1.00 78.25 104 GLU A N 1
ATOM 838 C CA . GLU A 1 104 ? -27.159 2.936 26.818 1.00 78.25 104 GLU A CA 1
ATOM 839 C C . GLU A 1 104 ? -27.802 1.948 25.837 1.00 78.25 104 GLU A C 1
ATOM 841 O O . GLU A 1 104 ? -27.344 0.822 25.644 1.00 78.25 104 GLU A O 1
ATOM 846 N N . ALA A 1 105 ? -28.891 2.359 25.188 1.00 62.81 105 ALA A N 1
ATOM 847 C CA . ALA A 1 105 ? -29.500 1.560 24.132 1.00 62.81 105 ALA A CA 1
ATOM 848 C C . ALA A 1 105 ? -28.649 1.658 22.851 1.00 62.81 105 ALA A C 1
ATOM 850 O O . ALA A 1 105 ? -28.469 2.752 22.323 1.00 62.81 105 ALA A O 1
ATOM 851 N N . ASN A 1 106 ? -28.203 0.511 22.312 1.00 76.62 106 ASN A N 1
ATOM 852 C CA . ASN A 1 106 ? -27.444 0.332 21.052 1.00 76.62 106 ASN A CA 1
ATOM 853 C C . ASN A 1 106 ? -25.881 0.439 21.064 1.00 76.62 106 ASN A C 1
ATOM 855 O O . ASN A 1 106 ? -25.303 0.793 20.030 1.00 76.62 106 ASN A O 1
ATOM 859 N N . PRO A 1 107 ? -25.149 0.072 22.139 1.00 84.62 107 PRO A N 1
ATOM 860 C CA . PRO A 1 107 ? -23.680 0.007 22.137 1.00 84.62 107 PRO A CA 1
ATOM 861 C C . PRO A 1 107 ? -23.151 -1.136 21.261 1.00 84.62 107 PRO A C 1
ATOM 863 O O . PRO A 1 107 ? -22.023 -1.077 20.777 1.00 84.62 107 PRO A O 1
ATOM 866 N N . GLU A 1 108 ? -23.979 -2.152 20.996 1.00 88.00 108 GLU A N 1
ATOM 867 C CA . GLU A 1 108 ? -23.641 -3.311 20.164 1.00 88.00 108 GLU A CA 1
ATOM 868 C C . GLU A 1 108 ? -23.140 -2.908 18.774 1.00 88.00 108 GLU A C 1
ATOM 870 O O . GLU A 1 108 ? -22.156 -3.466 18.296 1.00 88.00 108 GLU A O 1
ATOM 875 N N . LYS A 1 109 ? -23.747 -1.894 18.140 1.00 89.56 109 LYS A N 1
ATOM 876 C CA . LYS A 1 109 ? -23.292 -1.412 16.826 1.00 89.56 109 LYS A CA 1
ATOM 877 C C . LYS A 1 109 ? -21.909 -0.778 16.883 1.00 89.56 109 LYS A C 1
ATOM 879 O O . LYS A 1 109 ? -21.128 -0.955 15.957 1.00 89.56 109 LYS A O 1
ATOM 884 N N . LEU A 1 110 ? -21.598 -0.038 17.945 1.00 89.88 110 LEU A N 1
ATOM 885 C CA . LEU A 1 110 ? -20.276 0.570 18.099 1.00 89.88 110 LEU A CA 1
ATOM 886 C C . LEU A 1 110 ? -19.216 -0.490 18.388 1.00 89.88 110 LEU A C 1
ATOM 888 O O . LEU A 1 110 ? -18.124 -0.419 17.832 1.00 89.88 110 LEU A O 1
ATOM 892 N N . LEU A 1 111 ? -19.552 -1.501 19.189 1.00 91.25 111 LEU A N 1
ATOM 893 C CA . LEU A 1 111 ? -18.679 -2.646 19.437 1.00 91.25 111 LEU A CA 1
ATOM 894 C C . LEU A 1 111 ? -18.445 -3.478 18.167 1.00 91.25 111 LEU A C 1
ATOM 896 O O . LEU A 1 111 ? -17.311 -3.871 17.905 1.00 91.25 111 LEU A O 1
ATOM 900 N N . ASP A 1 112 ? -19.476 -3.694 17.348 1.00 94.06 112 ASP A N 1
ATOM 901 C CA . ASP A 1 112 ? -19.359 -4.368 16.048 1.00 94.06 112 ASP A CA 1
ATOM 902 C C . ASP A 1 112 ? -18.480 -3.569 15.073 1.00 94.06 112 ASP A C 1
ATOM 904 O O . ASP A 1 112 ? -17.581 -4.125 14.441 1.00 94.06 112 ASP A O 1
ATOM 908 N N . LEU A 1 113 ? -18.671 -2.246 14.996 1.00 93.94 113 LEU A N 1
ATOM 909 C CA . LEU A 1 113 ? -17.796 -1.374 14.210 1.00 93.94 113 LEU A CA 1
ATOM 910 C C . LEU A 1 113 ? -16.353 -1.435 14.722 1.00 93.94 113 LEU A C 1
ATOM 912 O O . LEU A 1 113 ? -15.440 -1.622 13.919 1.00 93.94 113 LEU A O 1
ATOM 916 N N . LYS A 1 114 ? -16.138 -1.349 16.040 1.00 93.62 114 LYS A N 1
ATOM 917 C CA . LYS A 1 114 ? -14.808 -1.478 16.647 1.00 93.62 114 LYS A CA 1
ATOM 918 C C . LYS A 1 114 ? -14.156 -2.793 16.235 1.00 93.62 114 LYS A C 1
ATOM 920 O O . LYS A 1 114 ? -13.043 -2.777 15.723 1.00 93.62 114 LYS A O 1
ATOM 925 N N . LEU A 1 115 ? -14.866 -3.913 16.372 1.00 95.75 115 LEU A N 1
ATOM 926 C CA . LEU A 1 115 ? -14.360 -5.230 15.995 1.00 95.75 115 LEU A CA 1
ATOM 927 C C . LEU A 1 115 ? -13.968 -5.291 14.510 1.00 95.75 115 LEU A C 1
ATOM 929 O O . LEU A 1 115 ? -12.875 -5.757 14.190 1.00 95.75 115 LEU A O 1
ATOM 933 N N . LYS A 1 116 ? -14.819 -4.782 13.611 1.00 96.25 116 LYS A N 1
ATOM 934 C CA . LYS A 1 116 ? -14.569 -4.778 12.159 1.00 96.25 116 LYS A CA 1
ATOM 935 C C . LYS A 1 116 ? -13.349 -3.947 11.775 1.00 96.25 116 LYS A C 1
ATOM 937 O O . LYS A 1 116 ? -12.484 -4.435 11.051 1.00 96.25 116 LYS A O 1
ATOM 942 N N . TYR A 1 117 ? -13.258 -2.712 12.264 1.00 96.12 117 TYR A N 1
ATOM 943 C CA . TYR A 1 117 ? -12.142 -1.827 11.928 1.00 96.12 117 TYR A CA 1
ATOM 944 C C . TYR A 1 117 ? -10.837 -2.248 12.616 1.00 96.12 117 TYR A C 1
ATOM 946 O O . TYR A 1 117 ? -9.775 -2.139 12.008 1.00 96.12 117 TYR A O 1
ATOM 954 N N . SER A 1 118 ? -10.892 -2.804 13.832 1.00 93.25 118 SER A N 1
ATOM 955 C CA . SER A 1 118 ? -9.716 -3.402 14.477 1.00 93.25 118 SER A CA 1
ATOM 956 C C . SER A 1 118 ? -9.219 -4.651 13.745 1.00 93.25 118 SER A C 1
ATOM 958 O O . SER A 1 118 ? -8.010 -4.838 13.640 1.00 93.25 118 SER A O 1
ATOM 960 N N . ALA A 1 119 ? -10.116 -5.488 13.210 1.00 91.88 119 ALA A N 1
ATOM 961 C CA . ALA A 1 119 ? -9.729 -6.627 12.379 1.00 91.88 119 ALA A CA 1
ATOM 962 C C . ALA A 1 119 ? -9.058 -6.167 11.075 1.00 91.88 119 ALA A C 1
ATOM 964 O O . ALA A 1 119 ? -7.954 -6.610 10.779 1.00 91.88 119 ALA A O 1
ATOM 965 N N . ALA A 1 120 ? -9.654 -5.202 10.367 1.00 92.94 120 ALA A N 1
ATOM 966 C CA . ALA A 1 120 ? -9.054 -4.630 9.160 1.00 92.94 120 ALA A CA 1
ATOM 967 C C . ALA A 1 120 ? -7.678 -3.994 9.434 1.00 92.94 120 ALA A C 1
ATOM 969 O O . ALA A 1 120 ? -6.749 -4.164 8.651 1.00 92.94 120 ALA A O 1
ATOM 970 N N . LEU A 1 121 ? -7.515 -3.299 10.567 1.00 92.69 121 LEU A N 1
ATOM 971 C CA . LEU A 1 121 ? -6.224 -2.737 10.972 1.00 92.69 121 LEU A CA 1
ATOM 972 C C . LEU A 1 121 ? -5.191 -3.830 11.272 1.00 92.69 121 LEU A C 1
ATOM 974 O O . LEU A 1 121 ? -4.024 -3.692 10.911 1.00 92.69 121 LEU A O 1
ATOM 978 N N . LYS A 1 122 ? -5.615 -4.925 11.912 1.00 88.06 122 LYS A N 1
ATOM 979 C CA . LYS A 1 122 ? -4.763 -6.092 12.156 1.00 88.06 122 LYS A CA 1
ATOM 980 C C . LYS A 1 122 ? -4.313 -6.742 10.847 1.00 88.06 122 LYS A C 1
ATOM 982 O O . LYS A 1 122 ? -3.170 -7.172 10.770 1.00 88.06 122 LYS A O 1
ATOM 987 N N . ASP A 1 123 ? -5.156 -6.772 9.821 1.00 88.19 123 ASP A N 1
ATOM 988 C CA . ASP A 1 123 ? -4.793 -7.327 8.511 1.00 88.19 123 ASP A CA 1
ATOM 989 C C . ASP A 1 123 ? -3.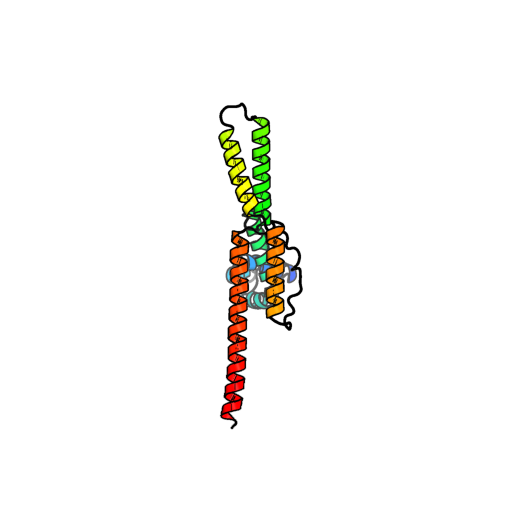746 -6.470 7.770 1.00 88.19 123 ASP A C 1
ATOM 991 O O . ASP A 1 123 ? -2.979 -6.979 6.948 1.00 88.19 123 ASP A O 1
ATOM 995 N N . GLU A 1 124 ? -3.647 -5.173 8.086 1.00 85.94 124 GLU A N 1
ATOM 996 C CA . GLU A 1 124 ? -2.567 -4.315 7.582 1.00 85.94 124 GLU A CA 1
ATOM 997 C C . GLU A 1 124 ? -1.228 -4.539 8.301 1.00 85.94 124 GLU A C 1
ATOM 999 O O . GLU A 1 124 ? -0.194 -4.062 7.816 1.00 85.94 124 GLU A O 1
ATOM 1004 N N . TYR A 1 125 ? -1.210 -5.264 9.423 1.00 81.12 125 TYR A N 1
ATOM 1005 C CA . TYR A 1 125 ? 0.020 -5.571 10.139 1.00 81.12 125 TYR A CA 1
ATOM 1006 C C . TYR A 1 125 ? 0.934 -6.446 9.280 1.00 81.12 125 TYR A C 1
ATOM 1008 O O . TYR A 1 125 ? 0.584 -7.546 8.852 1.00 81.12 125 TYR A O 1
ATOM 1016 N N . LEU A 1 126 ? 2.146 -5.948 9.069 1.00 67.81 126 LEU A N 1
ATOM 1017 C CA . LEU A 1 126 ? 3.284 -6.767 8.700 1.00 67.81 126 LEU A CA 1
ATOM 1018 C C . LEU A 1 126 ? 4.268 -6.697 9.860 1.00 67.81 126 LEU A C 1
ATOM 1020 O O . LEU A 1 126 ? 4.506 -5.593 10.364 1.00 67.81 126 LEU A O 1
ATOM 1024 N N . PRO A 1 127 ? 4.883 -7.820 10.247 1.00 64.50 127 PRO A N 1
ATOM 1025 C CA . PRO A 1 127 ? 6.082 -7.776 11.063 1.00 64.50 127 PRO A CA 1
ATOM 1026 C C . PRO A 1 127 ? 7.059 -6.826 10.392 1.00 64.50 127 PRO A C 1
ATOM 1028 O O . PRO A 1 127 ? 7.345 -6.958 9.196 1.00 64.50 127 PRO A O 1
ATOM 1031 N N . VAL A 1 128 ? 7.525 -5.823 11.135 1.00 60.62 128 VAL A N 1
ATOM 1032 C CA . VAL A 1 128 ? 8.649 -5.015 10.674 1.00 60.62 128 VAL A CA 1
ATOM 1033 C C . VAL A 1 128 ? 9.783 -6.003 10.515 1.00 60.62 128 VAL A C 1
ATOM 1035 O O . VAL A 1 128 ? 10.227 -6.547 11.517 1.00 60.62 128 VAL A O 1
ATOM 1038 N N . ASN A 1 129 ? 10.159 -6.271 9.262 1.00 51.34 129 ASN A N 1
ATOM 1039 C CA . ASN A 1 129 ? 11.179 -7.239 8.888 1.00 51.34 129 ASN A CA 1
ATOM 1040 C C . ASN A 1 129 ? 12.363 -7.100 9.851 1.00 51.34 129 ASN A C 1
ATOM 1042 O O . ASN A 1 129 ? 13.170 -6.172 9.738 1.00 51.34 129 ASN A O 1
ATOM 1046 N N . THR A 1 130 ? 12.462 -8.025 10.800 1.00 47.56 130 THR A N 1
ATOM 1047 C CA . THR A 1 130 ? 13.731 -8.485 11.333 1.00 47.56 130 THR A CA 1
ATOM 1048 C C . THR A 1 130 ? 14.546 -8.750 10.079 1.00 47.56 130 THR A C 1
ATOM 1050 O O . THR A 1 130 ? 14.152 -9.564 9.243 1.00 47.56 130 THR A O 1
ATOM 1053 N N . ALA A 1 131 ? 15.570 -7.922 9.838 1.00 46.88 131 ALA A N 1
ATOM 1054 C CA . ALA A 1 131 ? 16.423 -8.048 8.660 1.00 46.88 131 ALA A CA 1
ATOM 1055 C C . ALA A 1 131 ? 16.708 -9.538 8.437 1.00 46.88 131 ALA A C 1
ATOM 1057 O O . ALA A 1 131 ? 16.959 -10.196 9.450 1.00 46.88 131 ALA A O 1
ATOM 1058 N N . PRO A 1 132 ? 16.627 -10.067 7.194 1.00 49.41 132 PRO A N 1
ATOM 1059 C CA . PRO A 1 132 ? 16.755 -11.501 6.942 1.00 49.41 132 PRO A CA 1
ATOM 1060 C C . PRO A 1 132 ? 17.919 -12.013 7.775 1.00 49.41 132 PRO A C 1
ATOM 1062 O O . PRO A 1 132 ? 19.050 -11.561 7.573 1.00 49.41 132 PRO A O 1
ATOM 1065 N N . SER A 1 133 ? 17.626 -12.837 8.792 1.00 51.28 133 SER A N 1
ATOM 1066 C CA . SER A 1 133 ? 18.550 -13.009 9.922 1.00 51.28 133 SER A CA 1
ATOM 1067 C C . SER A 1 133 ? 19.845 -13.713 9.513 1.00 51.28 133 SER A C 1
ATOM 1069 O O . SER A 1 133 ? 20.743 -13.918 10.327 1.00 51.28 133 SER A O 1
ATOM 1071 N N . ALA A 1 134 ? 19.965 -14.093 8.248 1.00 50.16 134 ALA A N 1
ATOM 1072 C CA . ALA A 1 134 ? 21.183 -14.571 7.658 1.00 50.16 134 ALA A CA 1
ATOM 1073 C C . ALA A 1 134 ? 21.233 -14.182 6.179 1.00 50.16 134 ALA A C 1
ATOM 1075 O O . ALA A 1 134 ? 20.333 -14.454 5.386 1.00 50.16 134 ALA A O 1
ATOM 1076 N N . PHE A 1 135 ? 22.346 -13.554 5.822 1.00 48.44 135 PHE A N 1
ATOM 1077 C CA . PHE A 1 135 ? 22.843 -13.418 4.464 1.00 48.44 135 PHE A CA 1
ATOM 1078 C C . PHE A 1 135 ? 22.697 -14.749 3.704 1.00 48.44 135 PHE A C 1
ATOM 1080 O O . PHE A 1 135 ? 23.398 -15.714 4.004 1.00 48.44 135 PHE A O 1
ATOM 1087 N N . ILE A 1 136 ? 21.805 -14.805 2.710 1.00 54.41 136 ILE A N 1
ATOM 1088 C CA . ILE A 1 136 ? 21.820 -15.883 1.718 1.00 54.41 136 ILE A CA 1
ATOM 1089 C C . ILE A 1 136 ? 23.009 -15.589 0.812 1.00 54.41 136 ILE A C 1
ATOM 1091 O O . ILE A 1 136 ? 22.956 -14.701 -0.041 1.00 54.41 136 ILE A O 1
ATOM 1095 N N . ALA A 1 137 ? 24.108 -16.310 1.020 1.00 53.44 137 ALA A N 1
ATOM 1096 C CA . ALA A 1 137 ? 25.248 -16.217 0.130 1.00 53.44 137 ALA A CA 1
ATOM 1097 C C . ALA A 1 137 ? 24.811 -16.704 -1.255 1.00 53.44 137 ALA A C 1
ATOM 1099 O O . ALA A 1 137 ? 24.467 -17.874 -1.430 1.00 53.44 137 ALA A O 1
ATOM 1100 N N . THR A 1 138 ? 24.862 -15.819 -2.250 1.00 53.16 138 THR A N 1
ATOM 1101 C CA . THR A 1 138 ? 24.555 -16.129 -3.658 1.00 53.16 138 THR A CA 1
ATOM 1102 C C . THR A 1 138 ? 25.466 -17.211 -4.250 1.00 53.16 138 THR A C 1
ATOM 1104 O O . THR A 1 138 ? 25.119 -17.798 -5.268 1.00 53.16 138 THR A O 1
ATOM 1107 N N . ASN A 1 139 ? 26.585 -17.514 -3.579 1.00 52.38 139 ASN A N 1
ATOM 1108 C CA . ASN A 1 139 ? 27.556 -18.551 -3.939 1.00 52.38 139 ASN A CA 1
ATOM 1109 C C . ASN A 1 139 ? 27.694 -19.659 -2.866 1.00 52.38 139 ASN A C 1
ATOM 1111 O O . ASN A 1 139 ? 28.683 -20.389 -2.873 1.00 52.38 139 ASN A O 1
ATOM 1115 N N . GLY A 1 140 ? 26.773 -19.735 -1.898 1.00 59.78 140 GLY A N 1
ATOM 1116 C CA . GLY A 1 140 ? 26.800 -20.726 -0.813 1.00 59.78 140 GLY A CA 1
ATOM 1117 C C . GLY A 1 140 ? 26.122 -22.049 -1.176 1.00 59.78 140 GLY A C 1
ATOM 1118 O O . GLY A 1 140 ? 25.382 -22.124 -2.154 1.00 59.78 140 GLY A O 1
ATOM 1119 N N . ASP A 1 141 ? 26.354 -23.085 -0.363 1.00 73.00 141 ASP A N 1
ATOM 1120 C CA . ASP A 1 141 ? 25.627 -24.357 -0.447 1.00 73.00 141 ASP A CA 1
ATOM 1121 C C . ASP A 1 141 ? 24.111 -24.098 -0.384 1.00 73.00 141 ASP A C 1
ATOM 1123 O O . ASP A 1 141 ? 23.580 -23.578 0.603 1.00 73.00 141 ASP A O 1
ATOM 1127 N N . TYR A 1 142 ? 23.411 -24.445 -1.462 1.00 70.12 142 TYR A N 1
ATOM 1128 C CA . TYR A 1 142 ? 21.975 -24.238 -1.589 1.00 70.12 142 TYR A CA 1
ATOM 1129 C C . TYR A 1 142 ? 21.181 -24.937 -0.480 1.00 70.12 142 TYR A C 1
ATOM 1131 O O . TYR A 1 142 ? 20.172 -24.397 -0.024 1.00 70.12 142 TYR A O 1
ATOM 1139 N N . MET A 1 143 ? 21.644 -26.100 -0.010 1.00 71.62 143 MET A N 1
ATOM 1140 C CA . MET A 1 143 ? 20.988 -26.831 1.071 1.00 71.62 143 MET A CA 1
ATOM 1141 C C . MET A 1 143 ? 21.108 -26.066 2.392 1.00 71.62 143 MET A C 1
ATOM 1143 O O . MET A 1 143 ? 20.130 -25.934 3.129 1.00 71.62 1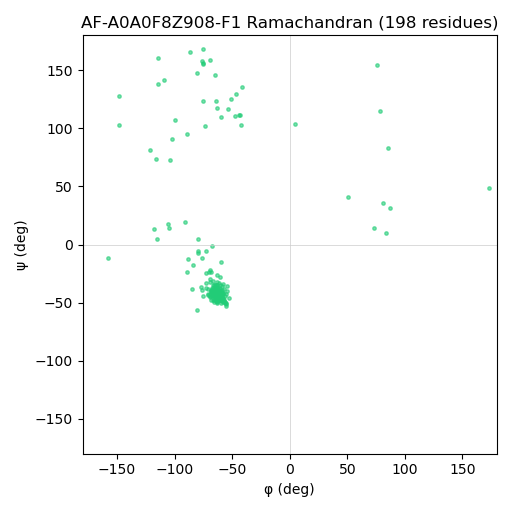43 MET A O 1
ATOM 1147 N N . GLN A 1 144 ? 22.273 -25.465 2.642 1.00 76.06 144 GLN A N 1
ATOM 1148 C CA . GLN A 1 144 ? 22.490 -24.598 3.796 1.00 76.06 144 GLN A CA 1
ATOM 1149 C C . GLN A 1 144 ? 21.574 -23.367 3.757 1.00 76.06 144 GLN A C 1
ATOM 1151 O O . GLN A 1 144 ? 20.973 -23.015 4.771 1.00 76.06 144 GLN A O 1
ATOM 1156 N N . ASN A 1 145 ? 21.405 -22.749 2.587 1.00 76.25 145 ASN A N 1
ATOM 1157 C CA . ASN A 1 145 ? 20.512 -21.600 2.414 1.00 76.25 145 ASN A CA 1
ATOM 1158 C C . ASN A 1 145 ? 19.037 -21.956 2.688 1.00 76.25 145 ASN A C 1
ATOM 1160 O O . ASN A 1 145 ? 18.315 -21.168 3.300 1.00 76.25 145 ASN A O 1
ATOM 1164 N N . VAL A 1 146 ? 18.592 -23.154 2.293 1.00 78.81 146 VAL A N 1
ATOM 1165 C CA . VAL A 1 146 ? 17.236 -23.648 2.592 1.00 78.81 146 VAL A CA 1
ATOM 1166 C C . VAL A 1 146 ? 17.045 -23.892 4.091 1.00 78.81 146 VAL A C 1
ATOM 1168 O O . VAL A 1 146 ? 16.027 -23.480 4.644 1.00 78.81 146 VAL A O 1
ATOM 1171 N N . LEU A 1 147 ? 18.016 -24.512 4.769 1.00 78.00 147 LEU A N 1
ATOM 1172 C CA . LEU A 1 147 ? 17.951 -24.742 6.219 1.00 78.00 147 LEU A CA 1
ATOM 1173 C C . LEU A 1 147 ? 17.890 -23.431 7.005 1.00 78.00 147 LEU A C 1
ATOM 1175 O O . LEU A 1 147 ? 17.119 -23.315 7.957 1.00 78.00 147 LEU A O 1
ATOM 1179 N N . VAL A 1 148 ? 18.665 -22.435 6.579 1.00 80.81 148 VAL A N 1
ATOM 1180 C CA . VAL A 1 148 ? 18.642 -21.085 7.146 1.00 80.81 148 VAL A CA 1
ATOM 1181 C C . VAL A 1 148 ? 17.260 -20.446 6.987 1.00 80.81 148 VAL A C 1
ATOM 1183 O O . VAL A 1 148 ? 16.705 -19.965 7.972 1.00 80.81 148 VAL A O 1
ATOM 1186 N N . ALA A 1 149 ? 16.672 -20.502 5.788 1.00 81.31 149 ALA A N 1
ATOM 1187 C CA . ALA A 1 149 ? 15.341 -19.952 5.530 1.00 81.31 149 ALA A CA 1
ATOM 1188 C C . ALA A 1 149 ? 14.234 -20.670 6.325 1.00 81.31 149 ALA A C 1
ATOM 1190 O O . ALA A 1 149 ? 13.311 -20.029 6.824 1.00 81.31 149 ALA A O 1
ATOM 1191 N N . LEU A 1 150 ? 14.327 -21.996 6.484 1.00 83.81 150 LEU A N 1
ATOM 1192 C CA . LEU A 1 150 ? 13.392 -22.761 7.317 1.00 83.81 150 LEU A CA 1
ATOM 1193 C C . LEU A 1 150 ? 13.536 -22.421 8.803 1.00 83.81 150 LEU A C 1
ATOM 1195 O O . LEU A 1 150 ? 12.530 -22.313 9.499 1.00 83.81 150 LEU A O 1
ATOM 1199 N N . ASN A 1 151 ? 14.765 -22.252 9.296 1.00 83.44 151 ASN A N 1
ATOM 1200 C CA . ASN A 1 151 ? 15.004 -21.879 10.687 1.00 83.44 151 ASN A CA 1
ATOM 1201 C C . ASN A 1 151 ? 14.496 -20.461 10.988 1.00 83.44 151 ASN A C 1
ATOM 1203 O O . ASN A 1 151 ? 13.845 -20.264 12.009 1.00 83.44 151 ASN A O 1
ATOM 1207 N N . ASP A 1 152 ? 14.730 -19.507 10.086 1.00 82.81 152 ASP A N 1
ATOM 1208 C CA . ASP A 1 152 ? 14.159 -18.157 10.159 1.00 82.81 152 ASP A CA 1
ATOM 1209 C C . ASP A 1 152 ? 12.625 -18.203 10.228 1.00 82.81 152 ASP A C 1
ATOM 1211 O O . ASP A 1 152 ? 12.022 -17.653 11.149 1.00 82.81 152 ASP A O 1
ATOM 1215 N N . LEU A 1 153 ? 11.989 -18.960 9.327 1.00 84.38 153 LEU A N 1
ATOM 1216 C CA . LEU A 1 153 ? 10.540 -19.134 9.340 1.00 84.38 153 LEU A CA 1
ATOM 1217 C C . LEU A 1 153 ? 10.039 -19.740 10.663 1.00 84.38 153 LEU A C 1
ATOM 1219 O O . LEU A 1 153 ? 9.030 -19.292 11.203 1.00 84.38 153 LEU A O 1
ATOM 1223 N N . LEU A 1 154 ? 10.739 -20.740 11.209 1.00 82.88 154 LEU A N 1
ATOM 1224 C CA . LEU A 1 154 ? 10.391 -21.347 12.498 1.00 82.88 154 LEU A CA 1
ATOM 1225 C C . LEU A 1 154 ? 10.493 -20.355 13.661 1.00 82.88 154 LEU A C 1
ATOM 1227 O O . LEU A 1 154 ? 9.652 -20.405 14.560 1.00 82.88 154 LEU A O 1
ATOM 1231 N N . LEU A 1 155 ? 11.497 -19.476 13.661 1.00 81.25 155 LEU A N 1
ATOM 1232 C CA . LEU A 1 155 ? 11.636 -18.429 14.674 1.00 81.25 155 LEU A CA 1
ATOM 1233 C C . LEU A 1 155 ? 10.483 -17.428 14.573 1.00 81.25 155 LEU A C 1
ATOM 1235 O O . LEU A 1 155 ? 9.769 -17.246 15.558 1.00 81.25 155 LEU A O 1
ATOM 1239 N N . ARG A 1 156 ? 10.194 -16.922 13.368 1.00 81.00 156 ARG A N 1
ATOM 1240 C CA . ARG A 1 156 ? 9.074 -15.997 13.130 1.00 81.00 156 ARG A CA 1
ATOM 1241 C C . ARG A 1 156 ? 7.717 -16.594 13.519 1.00 81.00 156 ARG A C 1
ATOM 1243 O O . ARG A 1 156 ? 6.847 -15.889 14.026 1.00 81.00 156 ARG A O 1
ATOM 1250 N N . VAL A 1 157 ? 7.512 -17.902 13.318 1.00 80.94 157 VAL A N 1
ATOM 1251 C CA . VAL A 1 157 ? 6.296 -18.605 13.780 1.00 80.94 157 VAL A CA 1
ATOM 1252 C C . VAL A 1 157 ? 6.235 -18.660 15.307 1.00 80.94 157 VAL A C 1
ATOM 1254 O O . VAL A 1 157 ? 5.176 -18.428 15.886 1.00 80.94 157 VAL A O 1
ATOM 1257 N N . ARG A 1 158 ? 7.352 -18.982 15.973 1.00 76.50 158 ARG A N 1
ATOM 1258 C CA . ARG A 1 158 ? 7.420 -19.087 17.442 1.00 76.50 158 ARG A CA 1
ATOM 1259 C C . ARG A 1 158 ? 7.218 -17.744 18.133 1.00 76.50 158 ARG A C 1
ATOM 1261 O O . ARG A 1 158 ? 6.615 -17.708 19.201 1.00 76.50 158 ARG A O 1
ATOM 1268 N N . GLU A 1 159 ? 7.707 -16.674 17.525 1.00 77.12 159 GLU A N 1
ATOM 1269 C CA . GLU A 1 159 ? 7.566 -15.302 18.021 1.00 77.12 159 GLU A CA 1
ATOM 1270 C C . GLU A 1 159 ? 6.182 -14.709 17.706 1.00 77.12 159 GLU A C 1
ATOM 1272 O O . GLU A 1 159 ? 5.828 -13.648 18.214 1.00 77.12 159 GLU A O 1
ATOM 1277 N N . GLY A 1 160 ? 5.359 -15.419 16.924 1.00 67.88 160 GLY A N 1
ATOM 1278 C CA . GLY A 1 160 ? 4.023 -14.972 16.533 1.00 67.88 160 GLY A CA 1
ATOM 1279 C C . GLY A 1 160 ? 4.037 -13.847 15.498 1.00 67.88 160 GLY A C 1
ATOM 1280 O O . GLY A 1 160 ? 3.002 -13.222 15.269 1.00 67.88 160 GLY A O 1
ATOM 1281 N N . GLU A 1 161 ? 5.186 -13.600 14.868 1.00 71.75 161 GLU A N 1
ATOM 1282 C CA . GLU A 1 161 ? 5.344 -12.600 13.815 1.00 71.75 161 GLU A CA 1
ATOM 1283 C C . GLU A 1 161 ? 4.581 -13.026 12.555 1.00 71.75 161 GLU A C 1
ATOM 1285 O O . GLU A 1 161 ? 3.910 -12.220 11.917 1.00 71.75 161 GLU A O 1
ATOM 1290 N N . VAL A 1 162 ? 4.597 -14.314 12.210 1.00 73.00 162 VAL A N 1
ATOM 1291 C CA . VAL A 1 162 ? 3.842 -14.834 11.060 1.00 73.00 162 VAL A CA 1
ATOM 1292 C C . VAL A 1 162 ? 2.652 -15.685 11.486 1.00 73.00 162 VAL A C 1
ATOM 1294 O O . VAL A 1 162 ? 2.719 -16.485 12.419 1.00 73.00 162 VAL A O 1
ATOM 1297 N N . THR A 1 163 ? 1.542 -15.546 10.758 1.00 74.38 163 THR A N 1
ATOM 1298 C CA . THR A 1 163 ? 0.366 -16.405 10.942 1.00 74.38 163 THR A CA 1
ATOM 1299 C C . THR A 1 163 ? 0.658 -17.830 10.469 1.00 74.38 163 THR A C 1
ATOM 1301 O O . THR A 1 163 ? 1.531 -18.064 9.632 1.00 74.38 163 THR A O 1
ATOM 1304 N N . THR A 1 164 ? -0.111 -18.808 10.952 1.00 75.62 164 THR A N 1
ATOM 1305 C CA . THR A 1 164 ? 0.006 -20.210 10.509 1.00 75.62 164 THR A CA 1
ATOM 1306 C C . THR A 1 164 ? -0.253 -20.376 9.007 1.00 75.62 164 THR A C 1
ATOM 1308 O O . THR A 1 164 ? 0.394 -21.192 8.348 1.00 75.62 164 THR A O 1
ATOM 1311 N N . GLU A 1 165 ? -1.161 -19.577 8.442 1.00 74.12 165 GLU A N 1
ATOM 1312 C CA . GLU A 1 165 ? -1.448 -19.554 7.004 1.00 74.12 165 GLU A CA 1
ATOM 1313 C C . GLU A 1 165 ? -0.281 -18.967 6.196 1.00 74.12 165 GLU A C 1
ATOM 1315 O O . GLU A 1 165 ? 0.110 -19.507 5.160 1.00 74.12 165 GLU A O 1
ATOM 1320 N N . GLN A 1 166 ? 0.320 -17.879 6.679 1.00 74.50 166 GLN A N 1
ATOM 1321 C CA . GLN A 1 166 ? 1.487 -17.292 6.029 1.00 74.50 166 GLN A CA 1
ATOM 1322 C C . GLN A 1 166 ? 2.683 -18.249 6.092 1.00 74.50 166 GLN A C 1
ATOM 1324 O O . GLN A 1 166 ? 3.353 -18.478 5.087 1.00 74.50 166 GLN A O 1
ATOM 1329 N N . ALA A 1 167 ? 2.897 -18.890 7.240 1.00 81.81 167 ALA A N 1
ATOM 1330 C CA . ALA A 1 167 ? 3.979 -19.844 7.420 1.00 81.81 167 ALA A CA 1
ATOM 1331 C C . ALA A 1 167 ? 3.838 -21.089 6.536 1.00 81.81 167 ALA A C 1
ATOM 1333 O O . ALA A 1 167 ? 4.826 -21.582 5.994 1.00 81.81 167 ALA A O 1
ATOM 1334 N N . THR A 1 168 ? 2.614 -21.581 6.334 1.00 82.69 168 THR A N 1
ATOM 1335 C CA . THR A 1 168 ? 2.362 -22.699 5.411 1.00 82.69 168 THR A CA 1
ATOM 1336 C C . THR A 1 168 ? 2.639 -22.313 3.959 1.00 82.69 168 THR A C 1
ATOM 1338 O O . THR A 1 168 ? 3.263 -23.094 3.237 1.00 82.69 168 THR A O 1
ATOM 1341 N N . LYS A 1 169 ? 2.264 -21.099 3.533 1.00 81.12 169 LYS A N 1
ATOM 1342 C CA . LYS A 1 169 ? 2.606 -20.573 2.199 1.00 81.12 169 LYS A CA 1
ATOM 1343 C C . LYS A 1 169 ? 4.119 -20.420 2.015 1.00 81.12 169 LYS A C 1
ATOM 1345 O O . LYS A 1 169 ? 4.659 -20.904 1.021 1.00 81.12 169 LYS A O 1
ATOM 1350 N N . GLU A 1 170 ? 4.815 -19.803 2.969 1.00 82.94 170 GLU A N 1
ATOM 1351 C CA . GLU A 1 170 ? 6.272 -19.617 2.908 1.00 8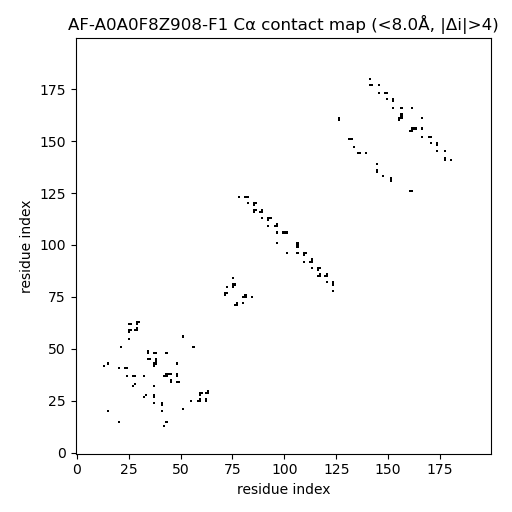2.94 170 GLU A CA 1
ATOM 1352 C C . GLU A 1 170 ? 7.025 -20.957 2.918 1.00 82.94 170 GLU A C 1
ATOM 1354 O O . GLU A 1 170 ? 7.901 -21.178 2.081 1.00 82.94 170 GLU A O 1
ATOM 1359 N N . SER A 1 171 ? 6.626 -21.905 3.773 1.00 86.81 171 SER A N 1
ATOM 1360 C CA . SER A 1 171 ? 7.202 -23.257 3.813 1.00 86.81 171 SER A CA 1
ATOM 1361 C C . SER A 1 171 ? 7.026 -24.008 2.488 1.00 86.81 171 SER A C 1
ATOM 1363 O O . SER A 1 171 ? 7.951 -24.686 2.027 1.00 86.81 171 SER A O 1
ATOM 1365 N N . ALA A 1 172 ? 5.875 -23.851 1.825 1.00 86.88 172 ALA A N 1
ATOM 1366 C CA . ALA A 1 172 ? 5.635 -24.439 0.512 1.00 86.88 172 ALA A CA 1
ATOM 1367 C C . ALA A 1 172 ? 6.560 -23.844 -0.563 1.00 86.88 172 ALA A C 1
ATOM 1369 O O . ALA A 1 172 ? 7.111 -24.587 -1.376 1.00 86.88 172 ALA A O 1
ATOM 1370 N N . ILE A 1 173 ? 6.780 -22.525 -0.547 1.00 83.00 173 ILE A N 1
ATOM 1371 C CA . ILE A 1 173 ? 7.706 -21.853 -1.470 1.00 83.00 173 ILE A CA 1
ATOM 1372 C C . ILE A 1 173 ? 9.140 -22.345 -1.247 1.00 83.00 173 ILE A C 1
ATOM 1374 O O . ILE A 1 173 ? 9.795 -22.746 -2.209 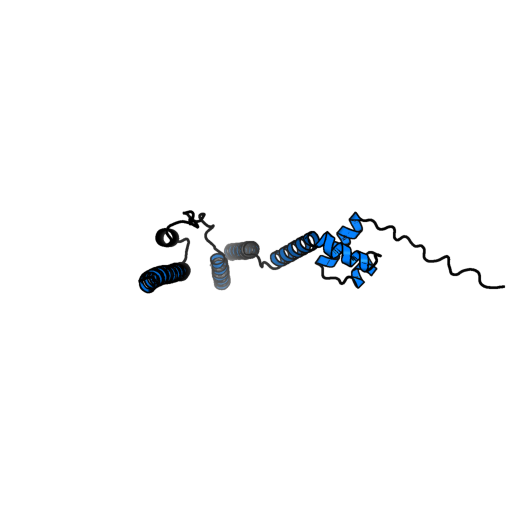1.00 83.00 173 ILE A O 1
ATOM 1378 N N . ILE A 1 174 ? 9.605 -22.383 0.006 1.00 84.06 174 ILE A N 1
ATOM 1379 C CA . ILE A 1 174 ? 10.952 -22.859 0.358 1.00 84.06 174 ILE A CA 1
ATOM 1380 C C . ILE A 1 174 ? 11.144 -24.319 -0.081 1.00 84.06 174 ILE A C 1
ATOM 1382 O O . ILE A 1 174 ? 12.161 -24.667 -0.679 1.00 84.06 174 ILE A O 1
ATOM 1386 N N . THR A 1 175 ? 10.137 -25.168 0.134 1.00 83.12 175 THR A N 1
ATOM 1387 C CA . THR A 1 175 ? 10.165 -26.579 -0.279 1.00 83.12 175 THR A CA 1
ATOM 1388 C C . THR A 1 175 ? 10.192 -26.736 -1.802 1.00 83.12 175 THR A C 1
ATOM 1390 O O . THR A 1 175 ? 10.902 -27.591 -2.330 1.00 83.12 175 THR A O 1
ATOM 1393 N N . ASN A 1 176 ? 9.435 -25.917 -2.536 1.00 84.06 176 ASN A N 1
ATOM 1394 C CA . ASN A 1 176 ? 9.442 -25.935 -4.000 1.00 84.06 176 ASN A CA 1
ATOM 1395 C C . ASN A 1 176 ? 10.784 -25.457 -4.570 1.00 84.06 176 ASN A C 1
ATOM 1397 O O . ASN A 1 176 ? 11.261 -26.025 -5.552 1.00 84.06 176 ASN A O 1
ATOM 1401 N N . LEU A 1 177 ? 11.412 -24.463 -3.935 1.00 79.44 177 LEU A N 1
ATOM 1402 C CA . LEU A 1 177 ? 12.767 -24.022 -4.268 1.00 79.44 177 LEU A CA 1
ATOM 1403 C C . LEU A 1 177 ? 13.784 -25.147 -4.051 1.00 79.44 177 LEU A C 1
ATOM 1405 O O . LEU A 1 177 ? 14.567 -25.423 -4.956 1.00 79.44 177 LEU A O 1
ATOM 1409 N N . LEU A 1 178 ? 13.725 -25.842 -2.910 1.00 80.56 178 LEU A N 1
ATOM 1410 C CA . LEU A 1 178 ? 14.590 -26.993 -2.633 1.00 80.56 178 LEU A CA 1
ATOM 1411 C C . LEU A 1 178 ? 14.453 -28.072 -3.716 1.00 80.56 178 LEU A C 1
ATOM 1413 O O . LEU A 1 178 ? 15.449 -28.474 -4.309 1.00 80.56 178 LEU A O 1
ATOM 1417 N N . LYS A 1 179 ? 13.219 -28.472 -4.047 1.00 83.00 179 LYS A N 1
ATOM 1418 C CA . LYS A 1 179 ? 12.959 -29.466 -5.102 1.00 83.00 179 LYS A CA 1
ATOM 1419 C C . LYS A 1 179 ? 13.528 -29.042 -6.457 1.00 83.00 179 LYS A C 1
ATOM 1421 O O . LYS A 1 179 ? 14.091 -29.864 -7.173 1.00 83.00 179 LYS A O 1
ATOM 1426 N N . ALA A 1 180 ? 13.384 -27.770 -6.829 1.00 79.12 180 ALA A N 1
ATOM 1427 C CA . ALA A 1 180 ? 13.916 -27.264 -8.093 1.00 79.12 180 ALA A CA 1
ATOM 1428 C C . ALA A 1 180 ? 15.453 -27.332 -8.144 1.00 79.12 180 ALA A C 1
ATOM 1430 O O . ALA A 1 180 ? 16.024 -27.647 -9.191 1.00 79.12 180 ALA A O 1
ATOM 1431 N N . ILE A 1 181 ? 16.112 -27.068 -7.014 1.00 71.75 181 ILE A N 1
ATOM 1432 C CA . ILE A 1 181 ? 17.568 -27.157 -6.875 1.00 71.75 181 ILE A CA 1
ATOM 1433 C C . ILE A 1 181 ? 18.023 -28.616 -6.958 1.00 71.75 181 ILE A C 1
ATOM 1435 O O . ILE A 1 181 ? 18.902 -28.924 -7.759 1.00 71.75 181 ILE A O 1
ATOM 1439 N N . GLU A 1 182 ? 17.377 -29.525 -6.225 1.00 77.44 182 GLU A N 1
ATOM 1440 C CA . GLU A 1 182 ? 17.682 -30.961 -6.273 1.00 77.44 182 GLU A CA 1
ATOM 1441 C C . GLU A 1 182 ? 17.573 -31.519 -7.699 1.00 77.44 182 GLU A C 1
ATOM 1443 O O . GLU A 1 182 ? 18.463 -32.231 -8.163 1.00 77.44 182 GLU A O 1
ATOM 1448 N N . VAL A 1 183 ? 16.522 -31.147 -8.439 1.00 79.56 183 VAL A N 1
ATOM 1449 C CA . VAL A 1 183 ? 16.345 -31.558 -9.842 1.00 79.56 183 VAL A CA 1
ATOM 1450 C C . VAL A 1 183 ? 17.475 -31.032 -10.730 1.00 79.56 183 VAL A C 1
ATOM 1452 O O . VAL A 1 183 ? 17.983 -31.770 -11.578 1.00 79.56 183 VAL A O 1
ATOM 1455 N N . LYS A 1 184 ? 17.890 -29.773 -10.545 1.00 79.00 184 LYS A N 1
ATOM 1456 C CA . LYS A 1 184 ? 18.990 -29.171 -11.310 1.00 79.00 184 LYS A CA 1
ATOM 1457 C C . LYS A 1 184 ? 20.318 -29.883 -11.037 1.00 79.00 184 LYS A C 1
ATOM 1459 O O . LYS A 1 184 ? 21.038 -30.196 -11.985 1.00 79.00 184 LYS A O 1
ATOM 1464 N N . ASP A 1 185 ? 20.614 -30.178 -9.774 1.00 76.50 185 ASP A N 1
ATOM 1465 C CA . ASP A 1 185 ? 21.840 -30.872 -9.374 1.00 76.50 185 ASP A CA 1
ATOM 1466 C C . ASP A 1 185 ? 21.875 -32.317 -9.887 1.00 76.50 185 ASP A C 1
ATOM 1468 O O . ASP A 1 185 ? 22.914 -32.783 -10.363 1.00 76.50 185 ASP A O 1
ATOM 1472 N N . ILE A 1 186 ? 20.740 -33.026 -9.845 1.00 76.81 186 ILE A N 1
ATOM 1473 C CA . ILE A 1 186 ? 20.611 -34.371 -10.425 1.00 76.81 186 ILE A CA 1
ATOM 1474 C C . ILE A 1 186 ? 20.880 -34.326 -11.930 1.00 76.81 186 ILE A C 1
ATOM 1476 O O . ILE A 1 186 ? 21.658 -35.137 -12.434 1.00 76.81 186 ILE A O 1
ATOM 1480 N N . LYS A 1 187 ? 20.289 -33.360 -12.643 1.00 78.25 187 LYS A N 1
ATOM 1481 C CA . LYS A 1 187 ? 20.478 -33.214 -14.090 1.00 78.25 187 LYS A CA 1
ATOM 1482 C C . LYS A 1 187 ? 21.943 -32.956 -14.452 1.00 78.25 187 LYS A C 1
ATOM 1484 O O . LYS A 1 187 ? 22.475 -33.634 -15.322 1.00 78.25 187 LYS A O 1
ATOM 1489 N N . HIS A 1 188 ? 22.614 -32.058 -13.732 1.00 76.56 188 HIS A N 1
ATOM 1490 C CA . HIS A 1 188 ? 24.039 -31.787 -13.937 1.00 76.56 188 HIS A CA 1
ATOM 1491 C C . HIS A 1 188 ? 24.90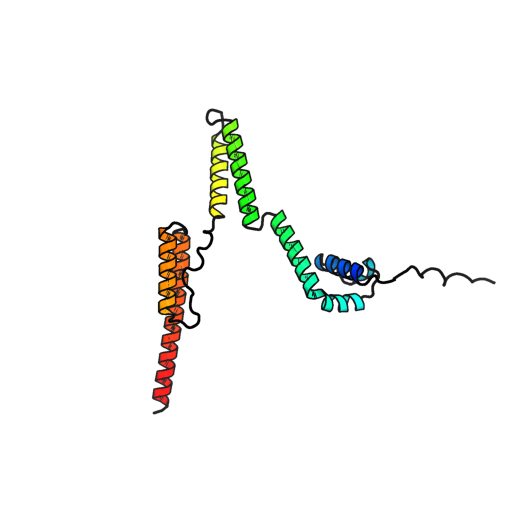7 -33.040 -13.718 1.00 76.56 188 HIS A C 1
ATOM 1493 O O . HIS A 1 188 ? 25.824 -33.321 -14.493 1.00 76.56 188 HIS A O 1
ATOM 1499 N N . LYS A 1 189 ? 24.627 -33.824 -12.666 1.00 78.56 189 LYS A N 1
ATOM 1500 C CA . LYS A 1 189 ? 25.345 -35.083 -12.402 1.00 78.56 189 LYS A CA 1
ATOM 1501 C C . LYS A 1 189 ? 25.124 -36.113 -13.514 1.00 78.56 189 LYS A C 1
ATOM 1503 O O . LYS A 1 189 ? 26.083 -36.784 -13.884 1.00 78.56 189 LYS A O 1
ATOM 1508 N N . LEU A 1 190 ? 23.908 -36.217 -14.055 1.00 79.56 190 LEU A N 1
ATOM 1509 C CA . LEU A 1 190 ? 23.603 -37.096 -15.190 1.00 79.56 190 LEU A CA 1
ATOM 1510 C C . LEU A 1 190 ? 24.375 -36.686 -16.449 1.00 79.56 190 LEU A C 1
ATOM 1512 O O . LEU A 1 190 ? 25.089 -37.520 -16.993 1.00 79.56 190 LEU A O 1
ATOM 1516 N N . GLU A 1 191 ? 24.337 -35.407 -16.835 1.00 85.25 191 GLU A N 1
ATOM 1517 C CA . GLU A 1 191 ? 25.075 -34.881 -18.000 1.00 85.25 191 GLU A CA 1
ATOM 1518 C C . GLU A 1 191 ? 26.590 -35.141 -17.881 1.00 85.25 191 GLU A C 1
ATOM 1520 O O . GLU A 1 191 ? 27.263 -35.503 -18.849 1.00 85.25 191 GLU A O 1
ATOM 1525 N N . THR A 1 192 ? 27.136 -35.023 -16.665 1.00 85.00 192 THR A N 1
ATOM 1526 C CA . THR A 1 192 ? 28.552 -35.320 -16.390 1.00 85.00 192 THR A CA 1
ATOM 1527 C C . THR A 1 192 ? 28.875 -36.808 -16.592 1.00 85.00 192 THR A C 1
ATOM 1529 O O . THR A 1 192 ? 29.929 -37.144 -17.133 1.00 85.00 192 THR A O 1
ATOM 1532 N N . ILE A 1 193 ? 27.982 -37.709 -16.163 1.00 85.56 193 ILE A N 1
ATOM 1533 C CA . ILE A 1 193 ? 28.149 -39.161 -16.326 1.00 85.56 193 ILE A CA 1
ATOM 1534 C C . ILE A 1 193 ? 27.992 -39.565 -17.796 1.00 85.56 193 ILE A C 1
ATOM 1536 O O . ILE A 1 193 ? 28.798 -40.354 -18.283 1.00 85.56 193 ILE A O 1
ATOM 1540 N N . GLU A 1 194 ? 27.006 -39.015 -18.506 1.00 84.56 194 GLU A N 1
ATOM 1541 C CA . GLU A 1 194 ? 26.786 -39.261 -19.938 1.00 84.56 194 GLU A CA 1
ATOM 1542 C C . GLU A 1 194 ? 28.018 -38.860 -20.754 1.00 84.56 194 GLU A C 1
ATOM 1544 O O . GLU A 1 194 ? 28.563 -39.684 -21.485 1.00 84.56 194 GLU A O 1
ATOM 1549 N N . THR A 1 195 ? 28.559 -37.662 -20.515 1.00 88.25 195 THR A N 1
ATOM 1550 C CA . THR A 1 195 ? 29.790 -37.191 -21.173 1.00 88.25 195 THR A CA 1
ATOM 1551 C C . THR A 1 195 ? 30.985 -38.117 -20.897 1.00 88.25 195 THR A C 1
ATOM 1553 O O . THR A 1 195 ? 31.804 -38.380 -21.777 1.00 88.25 195 THR A O 1
ATOM 1556 N N . ALA A 1 196 ? 31.102 -38.642 -19.672 1.00 82.06 196 ALA A N 1
ATOM 1557 C CA . ALA A 1 196 ? 32.175 -39.566 -19.301 1.00 82.06 196 ALA A CA 1
ATOM 1558 C C . ALA A 1 196 ? 32.012 -40.976 -19.904 1.00 82.06 196 ALA A C 1
ATOM 1560 O O . ALA A 1 196 ? 33.006 -41.697 -20.036 1.00 82.06 196 ALA A O 1
ATOM 1561 N N . LEU A 1 197 ? 30.783 -41.380 -20.241 1.00 77.12 197 LEU A N 1
ATOM 1562 C CA . LEU A 1 197 ? 30.475 -42.652 -20.897 1.00 77.12 197 LEU A CA 1
ATOM 1563 C C . LEU A 1 197 ? 30.613 -42.568 -22.422 1.00 77.12 197 LEU A C 1
ATOM 1565 O O . LEU A 1 197 ? 31.123 -43.510 -23.011 1.00 77.12 197 LEU A O 1
ATOM 1569 N N . GLU A 1 198 ? 30.219 -41.456 -23.049 1.00 75.69 198 GLU A N 1
ATOM 1570 C CA . GLU A 1 198 ? 30.379 -41.219 -24.496 1.00 75.69 198 GLU A CA 1
ATOM 1571 C C . GLU A 1 198 ? 31.843 -41.011 -24.914 1.00 75.69 198 GLU A C 1
ATOM 1573 O O . GLU A 1 198 ? 32.207 -41.232 -26.067 1.00 75.69 198 GLU A O 1
ATOM 1578 N N . GLY A 1 199 ? 32.699 -40.592 -23.979 1.00 62.16 199 GLY A N 1
ATOM 1579 C CA . GLY A 1 199 ? 34.139 -40.441 -24.195 1.00 62.16 199 GLY A CA 1
ATOM 1580 C C . GLY A 1 199 ? 34.961 -41.738 -24.121 1.00 62.16 199 GLY A C 1
ATOM 1581 O O . GLY A 1 199 ? 36.190 -41.653 -24.167 1.00 62.16 199 GLY A O 1
ATOM 1582 N N . ARG A 1 200 ? 34.332 -42.910 -23.959 1.00 52.78 200 ARG A N 1
ATOM 1583 C CA . ARG A 1 200 ? 34.972 -44.240 -23.919 1.00 52.78 200 ARG A CA 1
ATOM 1584 C C . ARG A 1 200 ? 34.548 -45.093 -25.106 1.00 52.78 200 ARG A C 1
ATOM 1586 O O . ARG A 1 200 ? 35.421 -45.850 -25.585 1.00 52.78 200 ARG A O 1
#

pLDDT: mean 80.49, std 15.25, range [37.78, 96.69]